Protein AF-A0A971N5A9-F1 (afdb_monomer)

Radius of gyration: 21.93 Å; Cα contacts (8 Å, |Δi|>4): 432; chains: 1; bounding box: 65×66×45 Å

Mean predicted aligned error: 7.52 Å

Foldseek 3Di:
DVVVVVVVVVVVVVCVVCVVPQDFAQWDDDPNAIEGEDALVPDDFDPVCPVFFDNDTGTHGVLLVVLVVVLCVVCVVLVNNVLSVLAPHEYETCGPAWAQRQVRSYTYGDNVLSNDQDWVFVVQLVLLCVLEVLCVVVSVQKTKDKVPTDGVVNLRSLLRSLLNLCCVQVVAPSVQDGDDDDLLCLQQVLQDDPVCGRVQLVVLSVLSHPDNDVVSVVVSLVCLQEPHLAQGNQLSVGVSSSSSRLSSCLCCCVRVVIFMFMDGNNHGPGTGSNDDDPSVVSSSVSSCVSPVD

Structure (mmCIF, N/CA/C/O backbone):
data_AF-A0A971N5A9-F1
#
_entry.id   AF-A0A971N5A9-F1
#
loop_
_atom_site.group_PDB
_atom_site.id
_atom_site.type_symbol
_atom_site.label_atom_id
_atom_site.label_alt_id
_atom_site.label_comp_id
_atom_site.label_asym_id
_atom_site.label_entity_id
_atom_site.label_seq_id
_atom_site.pdbx_PDB_ins_code
_atom_site.Cartn_x
_atom_site.Cartn_y
_atom_site.Cartn_z
_atom_site.occupancy
_atom_site.B_iso_or_equiv
_atom_site.auth_seq_id
_atom_site.auth_comp_id
_atom_site.auth_asym_id
_atom_site.auth_atom_id
_atom_site.pdbx_PDB_model_num
ATOM 1 N N . MET A 1 1 ? 44.113 -43.379 5.202 1.00 58.03 1 MET A N 1
ATOM 2 C CA . MET A 1 1 ? 42.691 -43.361 4.770 1.00 58.03 1 MET A CA 1
ATOM 3 C C . MET A 1 1 ? 41.758 -42.685 5.772 1.00 58.03 1 MET A C 1
ATOM 5 O O . MET A 1 1 ? 41.050 -41.784 5.356 1.00 58.03 1 MET A O 1
ATOM 9 N N . LYS A 1 2 ? 41.750 -43.051 7.066 1.00 62.66 2 LYS A N 1
ATOM 10 C CA . LYS A 1 2 ? 40.855 -42.421 8.065 1.00 62.66 2 LYS A CA 1
ATOM 11 C C . LYS A 1 2 ? 41.055 -40.904 8.219 1.00 62.66 2 LYS A C 1
ATOM 13 O O . LYS A 1 2 ? 40.075 -40.178 8.270 1.00 62.66 2 LYS A O 1
ATOM 18 N N . GLU A 1 3 ? 42.297 -40.426 8.227 1.00 64.75 3 GLU A N 1
ATOM 19 C CA . GLU A 1 3 ? 42.606 -38.988 8.350 1.00 64.75 3 GLU A CA 1
ATOM 20 C C . GLU A 1 3 ? 42.153 -38.178 7.129 1.00 64.75 3 GLU A C 1
ATOM 22 O O . GLU A 1 3 ? 41.611 -37.089 7.269 1.00 64.75 3 GLU A O 1
ATOM 27 N N . PHE A 1 4 ? 42.279 -38.752 5.930 1.00 74.88 4 PHE A N 1
ATOM 28 C CA . PHE A 1 4 ? 41.806 -38.126 4.695 1.00 74.88 4 PHE A CA 1
ATOM 29 C C . PHE A 1 4 ? 40.277 -37.994 4.679 1.00 74.88 4 PHE A C 1
ATOM 31 O O . PHE A 1 4 ? 39.748 -36.962 4.285 1.00 74.88 4 PHE A O 1
ATOM 38 N N . ILE A 1 5 ? 39.561 -39.004 5.186 1.00 80.44 5 ILE A N 1
ATOM 39 C CA . ILE A 1 5 ? 38.099 -38.961 5.329 1.00 80.44 5 ILE A CA 1
ATOM 40 C C . ILE A 1 5 ? 37.684 -37.871 6.327 1.00 80.44 5 ILE A C 1
ATOM 42 O O . ILE A 1 5 ? 36.745 -37.130 6.055 1.00 80.44 5 ILE A O 1
ATOM 46 N N . TRP A 1 6 ? 38.406 -37.712 7.441 1.00 80.06 6 TRP A N 1
ATOM 47 C CA . TRP A 1 6 ? 38.142 -36.640 8.408 1.00 80.06 6 TRP A CA 1
ATOM 48 C C . TRP A 1 6 ? 38.364 -35.242 7.831 1.00 80.06 6 TRP A C 1
ATOM 50 O O . TRP A 1 6 ? 37.552 -34.355 8.081 1.00 80.06 6 TRP A O 1
ATOM 60 N N . ILE A 1 7 ? 39.409 -35.053 7.021 1.00 83.00 7 ILE A N 1
ATOM 61 C CA . ILE A 1 7 ? 39.667 -33.786 6.323 1.00 83.00 7 ILE A CA 1
ATOM 62 C C . ILE A 1 7 ? 38.545 -33.490 5.321 1.00 83.00 7 ILE A C 1
ATOM 64 O O . ILE A 1 7 ? 38.041 -32.373 5.288 1.00 83.00 7 ILE A O 1
ATOM 68 N N . VAL A 1 8 ? 38.099 -34.487 4.552 1.00 82.62 8 VAL A N 1
ATOM 69 C CA . VAL A 1 8 ? 36.993 -34.331 3.592 1.00 82.62 8 VAL A CA 1
ATOM 70 C C . VAL A 1 8 ? 35.684 -33.994 4.310 1.00 82.62 8 VAL A C 1
ATOM 72 O O . VAL A 1 8 ? 34.981 -33.081 3.892 1.00 82.62 8 VAL A O 1
ATOM 75 N N . ILE A 1 9 ? 35.373 -34.668 5.421 1.00 85.56 9 ILE A N 1
ATOM 76 C CA . ILE A 1 9 ? 34.187 -34.375 6.238 1.00 85.56 9 ILE A CA 1
ATOM 77 C C . ILE A 1 9 ? 34.264 -32.959 6.815 1.00 85.56 9 ILE A C 1
ATOM 79 O O . ILE A 1 9 ? 33.280 -32.230 6.748 1.00 85.56 9 ILE A O 1
ATOM 83 N N . LEU A 1 10 ? 35.423 -32.536 7.328 1.00 84.00 10 LEU A N 1
ATOM 84 C CA . LEU A 1 10 ? 35.631 -31.170 7.813 1.00 84.00 10 LEU A CA 1
ATOM 85 C C . LEU A 1 10 ? 35.459 -30.140 6.700 1.00 84.00 10 LEU A C 1
ATOM 87 O O . LEU A 1 10 ? 34.783 -29.146 6.920 1.00 84.00 10 LEU A O 1
ATOM 91 N N . VAL A 1 11 ? 35.998 -30.385 5.504 1.00 80.44 11 VAL A N 1
ATOM 92 C CA . VAL A 1 11 ? 35.827 -29.497 4.344 1.00 80.44 11 VAL A CA 1
ATOM 93 C C . VAL A 1 11 ? 34.366 -29.430 3.916 1.00 80.44 11 VAL A C 1
ATOM 95 O O . VAL A 1 11 ? 33.893 -28.335 3.631 1.00 80.44 11 VAL A O 1
ATOM 98 N N . VAL A 1 12 ? 33.633 -30.547 3.917 1.00 77.88 12 VAL A N 1
ATOM 99 C CA . VAL A 1 12 ? 32.197 -30.598 3.592 1.00 77.88 12 VAL A CA 1
ATOM 100 C C . VAL A 1 12 ? 31.365 -29.881 4.655 1.00 77.88 12 VAL A C 1
ATOM 102 O O . VAL A 1 12 ? 30.504 -29.077 4.320 1.00 77.88 12 VAL A O 1
ATOM 105 N N . ILE A 1 13 ? 31.646 -30.092 5.941 1.00 77.81 13 ILE A N 1
ATOM 106 C CA . ILE A 1 13 ? 30.969 -29.389 7.037 1.00 77.81 13 ILE A CA 1
ATOM 107 C C . ILE A 1 13 ? 31.291 -27.894 6.984 1.00 77.81 13 ILE A C 1
ATOM 109 O O . ILE A 1 13 ? 30.387 -27.081 7.126 1.00 77.81 13 ILE A O 1
ATOM 113 N N . PHE A 1 14 ? 32.540 -27.512 6.715 1.00 69.56 14 PHE A N 1
ATOM 114 C CA . PHE A 1 14 ? 32.942 -26.115 6.566 1.00 69.56 14 PHE A CA 1
ATOM 115 C C . PHE A 1 14 ? 32.292 -25.493 5.329 1.00 69.56 14 PHE A C 1
ATOM 117 O O . PHE A 1 14 ? 31.739 -24.407 5.418 1.00 69.56 14 PHE A O 1
ATOM 124 N N . THR A 1 15 ? 32.242 -26.189 4.191 1.00 62.47 15 THR A N 1
ATOM 125 C CA . THR A 1 15 ? 31.502 -25.694 3.022 1.00 62.47 15 THR A CA 1
ATOM 126 C C . THR A 1 15 ? 30.013 -25.615 3.295 1.00 62.47 15 THR A C 1
ATOM 128 O O . THR A 1 15 ? 29.433 -24.640 2.862 1.00 62.47 15 THR A O 1
ATOM 131 N N . ILE A 1 16 ? 29.375 -26.516 4.043 1.00 63.09 16 ILE A N 1
ATOM 132 C CA . ILE A 1 16 ? 27.948 -26.408 4.408 1.00 63.09 16 ILE A CA 1
ATOM 133 C C . ILE A 1 16 ? 27.708 -25.255 5.400 1.00 63.09 16 ILE A C 1
ATOM 135 O O . ILE A 1 16 ? 26.779 -24.469 5.222 1.00 6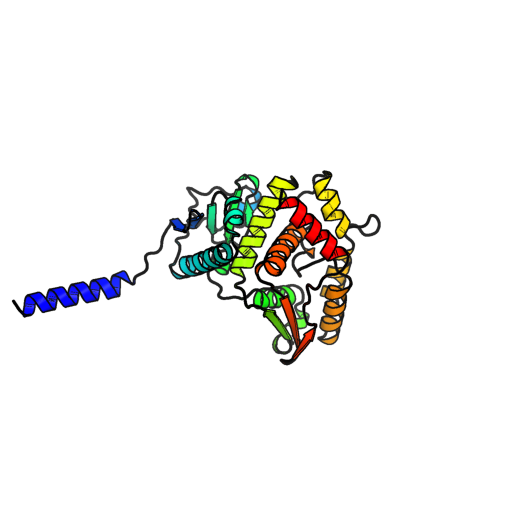3.09 16 ILE A O 1
ATOM 139 N N . LEU A 1 17 ? 28.572 -25.098 6.407 1.00 53.97 17 LEU A N 1
ATOM 140 C CA . LEU A 1 17 ? 28.499 -24.019 7.399 1.00 53.97 17 LEU A CA 1
ATOM 141 C C . LEU A 1 17 ? 28.757 -22.641 6.768 1.00 53.97 17 LEU A C 1
ATOM 143 O O . LEU A 1 17 ? 28.093 -21.676 7.138 1.00 53.97 17 LEU A O 1
ATOM 147 N N . PHE A 1 18 ? 29.661 -22.549 5.784 1.00 52.34 18 PHE A N 1
ATOM 148 C CA . PHE A 1 18 ? 30.022 -21.298 5.103 1.00 52.34 18 PHE A CA 1
ATOM 149 C C . PHE A 1 18 ? 29.300 -21.062 3.769 1.00 52.34 18 PHE A C 1
ATOM 151 O O . PHE A 1 18 ? 29.224 -19.921 3.333 1.00 52.34 18 PHE A O 1
ATOM 158 N N . SER A 1 19 ? 28.683 -22.062 3.136 1.00 45.84 19 SER A N 1
ATOM 159 C CA . SER A 1 19 ? 27.706 -21.838 2.048 1.00 45.84 19 SER A CA 1
ATOM 160 C C . SER A 1 19 ? 26.352 -21.371 2.588 1.00 45.84 19 SER A C 1
ATOM 162 O O . SER A 1 19 ? 25.547 -20.803 1.852 1.00 45.84 19 SER A O 1
ATOM 164 N N . GLY A 1 20 ? 26.153 -21.475 3.908 1.00 38.69 20 GLY A N 1
ATOM 165 C CA . GLY A 1 20 ? 25.171 -20.698 4.660 1.00 38.69 20 GLY A CA 1
ATOM 166 C C . GLY A 1 20 ? 25.412 -19.179 4.642 1.00 38.69 20 GLY A C 1
ATOM 167 O O . GLY A 1 20 ? 24.482 -18.437 4.974 1.00 38.69 20 GLY A O 1
ATOM 168 N N . CYS A 1 21 ? 26.577 -18.689 4.177 1.00 44.97 21 CYS A N 1
ATOM 169 C CA . CYS A 1 21 ? 26.784 -17.290 3.770 1.00 44.97 21 CYS A CA 1
ATOM 170 C C . CYS A 1 21 ? 26.053 -17.003 2.451 1.00 44.97 21 CYS A C 1
ATOM 172 O O . CYS A 1 21 ? 26.650 -16.721 1.419 1.00 44.97 21 CYS A O 1
ATOM 174 N N . ARG A 1 22 ? 24.726 -17.105 2.517 1.00 51.81 22 ARG A N 1
ATOM 175 C CA . ARG A 1 22 ? 23.716 -16.281 1.854 1.00 51.81 22 ARG A CA 1
ATOM 176 C C . ARG A 1 22 ? 24.303 -15.066 1.115 1.00 51.81 22 ARG A C 1
ATOM 178 O O . ARG A 1 22 ? 24.342 -13.959 1.649 1.00 51.81 22 ARG A O 1
ATOM 185 N N . GLN A 1 23 ? 24.783 -15.305 -0.105 1.00 60.53 23 GLN A N 1
ATOM 186 C CA . GLN A 1 23 ? 25.423 -14.300 -0.948 1.00 60.53 23 GLN A CA 1
ATOM 187 C C . GLN A 1 23 ? 24.443 -13.159 -1.213 1.00 60.53 23 GLN A C 1
ATOM 189 O O . GLN A 1 23 ? 23.276 -13.399 -1.527 1.00 60.53 23 GLN A O 1
ATOM 194 N N . ALA A 1 24 ? 24.916 -11.926 -1.059 1.00 72.12 24 ALA A N 1
ATOM 195 C CA . ALA A 1 24 ? 24.169 -10.762 -1.494 1.00 72.12 24 ALA A CA 1
ATOM 196 C C . ALA A 1 24 ? 23.992 -10.845 -3.023 1.00 72.12 24 ALA A C 1
ATOM 198 O O . ALA A 1 24 ? 24.941 -11.188 -3.729 1.00 72.12 24 ALA A O 1
ATOM 199 N N . GLN A 1 25 ? 22.781 -10.600 -3.524 1.00 83.31 25 GLN A N 1
ATOM 200 C CA . GLN A 1 25 ? 22.448 -10.746 -4.946 1.00 83.31 25 GLN A CA 1
ATOM 201 C C . GLN A 1 25 ? 22.091 -9.397 -5.560 1.00 83.31 25 GLN A C 1
ATOM 203 O O . GLN A 1 25 ? 21.363 -8.614 -4.960 1.00 83.31 25 GLN A O 1
ATOM 208 N N . GLU A 1 26 ? 22.582 -9.120 -6.764 1.00 84.38 26 GLU A N 1
ATOM 209 C CA . GLU A 1 26 ? 22.171 -7.917 -7.502 1.00 84.38 26 GLU A CA 1
ATOM 210 C C . GLU A 1 26 ? 20.782 -8.088 -8.122 1.00 84.38 26 GLU A C 1
ATOM 212 O O . GLU A 1 26 ? 20.035 -7.125 -8.236 1.00 84.38 26 GLU A O 1
ATOM 217 N N . VAL A 1 27 ? 20.416 -9.315 -8.494 1.00 90.50 27 VAL A N 1
ATOM 218 C CA . VAL A 1 27 ? 19.116 -9.661 -9.076 1.00 90.50 27 VAL A CA 1
ATOM 219 C C . VAL A 1 27 ? 18.681 -11.014 -8.529 1.00 90.50 27 VAL A C 1
ATOM 221 O O . VAL A 1 27 ? 19.497 -11.934 -8.438 1.00 90.50 27 VAL A O 1
ATOM 224 N N . PHE A 1 28 ? 17.396 -11.159 -8.207 1.00 92.12 28 PHE A N 1
ATOM 225 C CA . PHE A 1 28 ? 16.778 -12.467 -8.025 1.00 92.12 28 PHE A CA 1
ATOM 226 C C . PHE A 1 28 ? 15.402 -12.513 -8.687 1.00 92.12 28 PHE A C 1
ATOM 228 O O . PHE A 1 28 ? 14.634 -11.553 -8.650 1.00 92.12 28 PHE A O 1
ATOM 235 N N . SER A 1 29 ? 15.074 -13.667 -9.257 1.00 90.31 29 SER A N 1
ATOM 236 C CA . SER A 1 29 ? 13.745 -13.944 -9.797 1.00 90.31 29 SER A CA 1
ATOM 237 C C . SER A 1 29 ? 13.046 -14.981 -8.929 1.00 90.31 29 SER A C 1
ATOM 239 O O . SER A 1 29 ? 13.659 -15.963 -8.499 1.00 90.31 29 SER A O 1
ATOM 241 N N . TYR A 1 30 ? 11.761 -14.780 -8.652 1.00 92.31 30 TYR A N 1
ATOM 242 C CA . TYR A 1 30 ? 10.960 -15.718 -7.873 1.00 92.31 30 TYR A CA 1
ATOM 243 C C . TYR A 1 30 ? 9.536 -15.787 -8.417 1.00 92.31 30 TYR A C 1
ATOM 245 O O . TYR A 1 30 ? 8.860 -14.769 -8.507 1.00 92.31 30 TYR A O 1
ATOM 253 N N . GLN A 1 31 ? 9.087 -16.994 -8.783 1.00 89.56 31 GLN A N 1
ATOM 254 C CA . GLN A 1 31 ? 7.760 -17.230 -9.379 1.00 89.56 31 GLN A CA 1
ATOM 255 C C . GLN A 1 31 ? 7.484 -16.336 -10.609 1.00 89.56 31 GLN A C 1
ATOM 257 O O . GLN A 1 31 ? 6.370 -15.866 -10.788 1.00 89.56 31 GLN A O 1
ATOM 262 N N . GLY A 1 32 ? 8.508 -16.070 -11.428 1.00 89.19 32 GLY A N 1
ATOM 263 C CA . GLY A 1 32 ? 8.408 -15.199 -12.608 1.00 89.19 32 GLY A CA 1
ATOM 264 C C . GLY A 1 32 ? 8.599 -13.701 -12.335 1.00 89.19 32 GLY A C 1
ATOM 265 O O . GLY A 1 32 ? 8.840 -12.958 -13.276 1.00 89.19 32 GLY A O 1
ATOM 266 N N . ILE A 1 33 ? 8.589 -13.262 -11.072 1.00 94.31 33 ILE A N 1
ATOM 267 C CA . ILE A 1 33 ? 8.752 -11.848 -10.702 1.00 94.31 33 ILE A CA 1
ATOM 268 C C . ILE A 1 33 ? 10.228 -11.508 -10.511 1.00 94.31 33 ILE A C 1
ATOM 270 O O . ILE A 1 33 ? 10.957 -12.252 -9.845 1.00 94.31 33 ILE A O 1
ATOM 274 N N . VAL A 1 34 ? 10.663 -10.385 -11.084 1.00 94.62 34 VAL A N 1
ATOM 275 C CA . VAL A 1 34 ? 12.053 -9.912 -11.046 1.00 94.62 34 VAL A CA 1
ATOM 276 C C . VAL A 1 34 ? 12.228 -8.833 -9.977 1.00 94.62 34 VAL A C 1
ATOM 278 O O . VAL A 1 34 ? 11.553 -7.803 -9.999 1.00 94.62 34 VAL A O 1
ATOM 281 N N . PHE A 1 35 ? 13.180 -9.063 -9.072 1.00 96.69 35 PHE A N 1
ATOM 282 C CA . PHE A 1 35 ? 13.623 -8.106 -8.064 1.00 96.69 35 PHE A CA 1
ATOM 283 C C . PHE A 1 35 ? 15.103 -7.786 -8.261 1.00 96.69 35 PHE A C 1
ATOM 285 O O . PHE A 1 35 ? 15.932 -8.689 -8.400 1.00 96.69 35 PHE A O 1
ATOM 292 N N . GLU A 1 36 ? 15.447 -6.505 -8.235 1.00 96.75 36 GLU A N 1
ATOM 293 C CA . GLU A 1 36 ? 16.793 -6.015 -8.523 1.00 96.75 36 GLU A CA 1
ATOM 294 C C . GLU A 1 36 ? 17.254 -5.060 -7.422 1.00 96.75 36 GLU A C 1
ATOM 296 O O . GLU A 1 36 ? 16.477 -4.265 -6.905 1.00 96.75 36 GLU A O 1
ATOM 301 N N . GLY A 1 37 ? 18.525 -5.116 -7.046 1.00 96.69 37 GLY A N 1
ATOM 302 C CA . GLY A 1 37 ? 19.157 -4.041 -6.299 1.00 96.69 37 GLY A CA 1
ATOM 303 C C . GLY A 1 37 ? 19.462 -2.866 -7.230 1.00 96.69 37 GLY A C 1
ATOM 304 O O . GLY A 1 37 ? 19.871 -3.054 -8.378 1.00 96.69 37 GLY A O 1
ATOM 305 N N . PHE A 1 38 ? 19.245 -1.642 -6.757 1.00 96.75 38 PHE A N 1
ATOM 306 C CA . PHE A 1 38 ? 19.503 -0.433 -7.529 1.00 96.75 38 PHE A CA 1
ATOM 307 C C . PHE A 1 38 ? 20.974 -0.323 -7.955 1.00 96.75 38 PHE A C 1
ATOM 309 O O . PHE A 1 38 ? 21.874 -0.233 -7.136 1.00 96.75 38 PHE A O 1
ATOM 316 N N . ASP A 1 39 ? 21.218 -0.297 -9.255 1.00 95.25 39 ASP A N 1
ATOM 317 C CA . ASP A 1 39 ? 22.475 0.086 -9.902 1.00 95.25 39 ASP A CA 1
ATOM 318 C C . ASP A 1 39 ? 22.291 1.424 -10.662 1.00 95.25 39 ASP A C 1
ATOM 320 O O . ASP A 1 39 ? 21.484 1.450 -11.597 1.00 95.25 39 ASP A O 1
ATOM 324 N N . PRO A 1 40 ? 23.009 2.513 -10.307 1.00 92.81 40 PRO A N 1
ATOM 325 C CA . PRO A 1 40 ? 22.878 3.826 -10.955 1.00 92.81 40 PRO A CA 1
ATOM 326 C C . PRO A 1 40 ? 23.220 3.850 -12.452 1.00 92.81 40 PRO A C 1
ATOM 328 O O . PRO A 1 40 ? 22.798 4.761 -13.164 1.00 92.81 40 PRO A O 1
ATOM 331 N N . LEU A 1 41 ? 24.002 2.883 -12.943 1.00 92.12 41 LEU A N 1
ATOM 332 C CA . LEU A 1 41 ? 24.356 2.788 -14.362 1.00 92.12 41 LEU A CA 1
ATOM 333 C C . LEU A 1 41 ? 23.249 2.114 -15.178 1.00 92.12 41 LEU A C 1
ATOM 335 O O . LEU A 1 41 ? 23.109 2.391 -16.367 1.00 92.12 41 LEU A O 1
ATOM 339 N N . LYS A 1 42 ? 22.458 1.245 -14.541 1.00 92.88 42 LYS A N 1
ATOM 340 C CA . LYS A 1 42 ? 21.367 0.496 -15.176 1.00 92.88 42 LYS A CA 1
ATOM 341 C C . LYS A 1 42 ? 20.011 1.173 -14.998 1.00 92.88 42 LYS A C 1
ATOM 343 O O . LYS A 1 42 ? 19.221 1.217 -15.935 1.00 92.88 42 LYS A O 1
ATOM 348 N N . HIS A 1 43 ? 19.720 1.668 -13.799 1.00 94.25 43 HIS A N 1
ATOM 349 C CA . HIS A 1 43 ? 18.404 2.187 -13.449 1.00 94.25 43 HIS A CA 1
ATOM 350 C C . HIS A 1 43 ? 18.409 3.707 -13.523 1.00 94.25 43 HIS A C 1
ATOM 352 O O . HIS A 1 43 ? 19.135 4.382 -12.797 1.00 94.25 43 HIS A O 1
ATOM 358 N N . GLN A 1 44 ? 17.557 4.239 -14.393 1.00 90.06 44 GLN A N 1
ATOM 359 C CA . GLN A 1 44 ? 17.426 5.669 -14.647 1.00 90.06 44 GLN A CA 1
ATOM 360 C C . GLN A 1 44 ? 15.988 6.099 -14.347 1.00 90.06 44 GLN A C 1
ATOM 362 O O . GLN A 1 44 ? 15.221 6.307 -15.284 1.00 90.06 44 GLN A O 1
ATOM 367 N N . PRO A 1 45 ? 15.602 6.218 -13.061 1.00 90.94 45 PRO A N 1
ATOM 368 C CA . PRO A 1 45 ? 14.247 6.608 -12.680 1.00 90.94 45 PRO A CA 1
ATOM 369 C C . PRO A 1 45 ? 13.868 7.950 -13.313 1.00 90.94 45 PRO A C 1
ATOM 371 O O . PRO A 1 45 ? 14.741 8.749 -13.671 1.00 90.94 45 PRO A O 1
ATOM 374 N N . SER A 1 46 ? 12.576 8.211 -13.463 1.00 90.25 46 SER A N 1
ATOM 375 C CA . SER A 1 46 ? 12.064 9.461 -14.018 1.00 90.25 46 SER A CA 1
ATOM 376 C C . SER A 1 46 ? 12.570 10.663 -13.210 1.00 90.25 46 SER A C 1
ATOM 378 O O . SER A 1 46 ? 12.818 10.565 -12.006 1.00 90.25 46 SER A O 1
ATOM 380 N N . GLU A 1 47 ? 12.748 11.811 -13.873 1.00 87.06 47 GLU A N 1
ATOM 381 C CA . GLU A 1 47 ? 13.417 13.004 -13.317 1.00 87.06 47 GLU A CA 1
ATOM 382 C C . GLU A 1 47 ? 12.870 13.429 -11.942 1.00 87.06 47 GLU A C 1
ATOM 384 O O . GLU A 1 47 ? 13.636 13.783 -11.046 1.00 87.06 47 GLU A O 1
ATOM 389 N N . GLU A 1 48 ? 11.555 13.311 -11.749 1.00 82.94 48 GLU A N 1
ATOM 390 C CA . GLU A 1 48 ? 10.867 13.617 -10.493 1.00 82.94 48 GLU A CA 1
ATOM 391 C C . GLU A 1 48 ? 11.372 12.796 -9.297 1.00 82.94 48 GLU A C 1
ATOM 393 O O . GLU A 1 48 ? 11.493 13.337 -8.192 1.00 82.94 48 GLU A O 1
ATOM 398 N N . PHE A 1 49 ? 11.701 11.521 -9.524 1.00 87.31 49 PHE A N 1
ATOM 399 C CA . PHE A 1 49 ? 12.120 10.579 -8.488 1.00 87.31 49 PHE A CA 1
ATOM 400 C C . PHE A 1 49 ? 13.631 10.550 -8.274 1.00 87.31 49 PHE A C 1
ATOM 402 O O . PHE A 1 49 ? 14.080 10.258 -7.166 1.00 87.31 49 PHE A O 1
ATOM 409 N N . ARG A 1 50 ? 14.432 10.913 -9.289 1.00 86.19 50 ARG A N 1
ATOM 410 C CA . ARG A 1 50 ? 15.908 10.890 -9.206 1.00 86.19 50 ARG A CA 1
ATOM 411 C C . ARG A 1 50 ? 16.446 11.616 -7.978 1.00 86.19 50 ARG A C 1
ATOM 413 O O . ARG A 1 50 ? 17.368 11.128 -7.337 1.00 86.19 50 ARG A O 1
ATOM 420 N N . ARG A 1 51 ? 15.852 12.758 -7.623 1.00 86.19 51 ARG A N 1
ATOM 421 C CA . ARG A 1 51 ? 16.273 13.572 -6.467 1.00 86.19 51 ARG A CA 1
ATOM 422 C C . ARG A 1 51 ? 16.045 12.906 -5.106 1.00 86.19 51 ARG A C 1
ATOM 424 O O . ARG A 1 51 ? 16.627 13.349 -4.123 1.00 86.19 51 ARG A O 1
ATOM 431 N N . PHE A 1 52 ? 15.194 11.885 -5.034 1.00 86.25 52 PHE A N 1
ATOM 432 C CA . PHE A 1 52 ? 14.859 11.181 -3.793 1.00 86.25 52 PHE A CA 1
ATOM 433 C C . PHE A 1 52 ? 15.630 9.870 -3.625 1.00 86.25 52 PHE A C 1
ATOM 435 O O . PHE A 1 52 ? 15.432 9.162 -2.637 1.00 86.25 52 PHE A O 1
ATOM 442 N N . ILE A 1 53 ? 16.501 9.533 -4.575 1.00 92.31 53 ILE A N 1
ATOM 443 C CA . ILE A 1 53 ? 17.256 8.284 -4.607 1.00 92.31 53 ILE A CA 1
ATOM 444 C C . ILE A 1 53 ? 18.726 8.591 -4.374 1.00 92.31 53 ILE A C 1
ATOM 446 O O . ILE A 1 53 ? 19.306 9.456 -5.033 1.00 92.31 53 ILE A O 1
ATOM 450 N N . ARG A 1 54 ? 19.355 7.852 -3.459 1.00 92.50 54 ARG A N 1
ATOM 451 C CA . ARG A 1 54 ? 20.810 7.914 -3.315 1.00 92.50 54 ARG A CA 1
ATOM 452 C C . ARG A 1 54 ? 21.458 7.185 -4.498 1.00 92.50 54 ARG A C 1
ATOM 454 O O . ARG A 1 54 ? 21.073 6.047 -4.771 1.00 92.50 54 ARG A O 1
ATOM 461 N N . PRO A 1 55 ? 22.444 7.787 -5.186 1.00 90.00 55 PRO A N 1
ATOM 462 C CA . PRO A 1 55 ? 23.096 7.198 -6.356 1.00 90.00 55 PRO A CA 1
ATOM 463 C C . PRO A 1 55 ? 24.128 6.128 -5.949 1.00 90.00 55 PRO A C 1
ATOM 465 O O . PRO A 1 55 ? 25.288 6.176 -6.347 1.00 90.00 55 PRO A O 1
ATOM 468 N N . GLU A 1 56 ? 23.717 5.166 -5.127 1.00 92.81 56 GLU A N 1
ATOM 469 C CA . GLU A 1 56 ? 24.566 4.123 -4.553 1.00 92.81 56 GLU A CA 1
ATOM 470 C C . GLU A 1 56 ? 24.098 2.752 -5.017 1.00 92.81 56 GLU A C 1
ATOM 472 O O . GLU A 1 56 ? 22.900 2.470 -5.022 1.00 92.81 56 GLU A O 1
ATOM 477 N N . LYS A 1 57 ? 25.044 1.873 -5.360 1.00 94.88 57 LYS A N 1
ATOM 478 C CA . LYS A 1 57 ? 24.701 0.503 -5.730 1.00 94.88 57 LYS A CA 1
ATOM 479 C C . LYS A 1 57 ? 24.142 -0.253 -4.521 1.00 94.88 57 LYS A C 1
ATOM 481 O O . LYS A 1 57 ? 24.775 -0.322 -3.468 1.00 94.88 57 LYS A O 1
ATOM 486 N N . VAL A 1 58 ? 22.972 -0.855 -4.687 1.00 94.88 58 VAL A N 1
ATOM 487 C CA . VAL A 1 58 ? 22.303 -1.691 -3.695 1.00 94.88 58 VAL A CA 1
ATOM 488 C C . VAL A 1 58 ? 22.432 -3.146 -4.116 1.00 94.88 58 VAL A C 1
ATOM 490 O O . VAL A 1 58 ? 22.155 -3.510 -5.254 1.00 94.88 58 VAL A O 1
ATOM 493 N N . VAL A 1 59 ? 22.832 -3.990 -3.170 1.00 94.19 59 VAL A N 1
ATOM 494 C CA . VAL A 1 59 ? 22.821 -5.447 -3.310 1.00 94.19 59 VAL A CA 1
ATOM 495 C C . VAL A 1 59 ? 21.855 -6.013 -2.275 1.00 94.19 59 VAL A C 1
ATOM 497 O O . VAL A 1 59 ? 21.797 -5.519 -1.143 1.00 94.19 59 VAL A O 1
ATOM 500 N N . LEU A 1 60 ? 21.096 -7.030 -2.676 1.00 92.88 60 LEU A N 1
ATOM 501 C CA . LEU A 1 60 ? 20.017 -7.612 -1.895 1.00 92.88 60 LEU A CA 1
ATOM 502 C C . LEU A 1 60 ? 20.562 -8.585 -0.860 1.00 92.88 60 LEU A C 1
ATOM 504 O O . LEU A 1 60 ? 21.192 -9.590 -1.197 1.00 92.88 60 LEU A O 1
ATOM 508 N N . SER A 1 61 ? 20.290 -8.310 0.410 1.00 92.19 61 SER A N 1
ATOM 509 C CA . SER A 1 61 ? 20.603 -9.230 1.496 1.00 92.19 61 SER A CA 1
ATOM 510 C C . SER A 1 61 ? 19.625 -10.405 1.504 1.00 92.19 61 SER A C 1
ATOM 512 O O . SER A 1 61 ? 18.472 -10.313 1.086 1.00 92.19 61 SER A O 1
ATOM 514 N N . SER A 1 62 ? 20.030 -11.540 2.068 1.00 90.56 62 SER A N 1
ATOM 515 C CA . SER A 1 62 ? 19.105 -12.674 2.176 1.00 90.56 62 SER A CA 1
ATOM 516 C C . SER A 1 62 ? 17.919 -12.443 3.113 1.00 90.56 62 SER A C 1
ATOM 518 O O . SER A 1 62 ? 16.939 -13.186 3.045 1.00 90.56 62 SER A O 1
ATOM 520 N N . ARG A 1 63 ? 17.989 -11.436 3.993 1.00 91.25 63 ARG A N 1
ATOM 521 C CA . ARG A 1 63 ? 16.829 -10.997 4.775 1.00 91.25 63 ARG A CA 1
ATOM 522 C C . ARG A 1 63 ? 15.809 -10.321 3.861 1.00 91.25 63 ARG A C 1
ATOM 524 O O . ARG A 1 63 ? 14.650 -10.715 3.894 1.00 91.25 63 ARG A O 1
ATOM 531 N N . GLU A 1 64 ? 16.251 -9.398 3.008 1.00 94.12 64 GLU A N 1
ATOM 532 C CA . GLU A 1 64 ? 15.395 -8.720 2.022 1.00 94.12 64 GLU A CA 1
ATOM 533 C C . GLU A 1 64 ? 14.744 -9.725 1.068 1.00 94.12 64 GLU A C 1
ATOM 535 O O . GLU A 1 64 ? 13.525 -9.732 0.914 1.00 94.12 64 GLU A O 1
ATOM 540 N N . ILE A 1 65 ? 15.531 -10.659 0.520 1.00 94.62 65 ILE A N 1
ATOM 541 C CA . ILE A 1 65 ? 15.017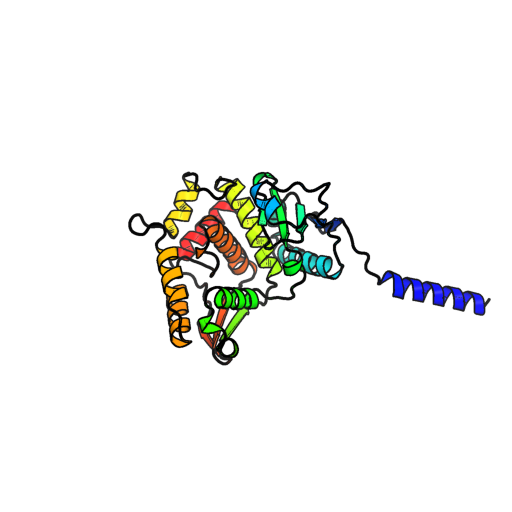 -11.720 -0.360 1.00 94.62 65 ILE A CA 1
ATOM 542 C C . ILE A 1 65 ? 13.941 -12.549 0.356 1.00 94.62 65 ILE A C 1
ATOM 544 O O . ILE A 1 65 ? 12.908 -12.867 -0.231 1.00 94.62 65 ILE A O 1
ATOM 548 N N . LYS A 1 66 ? 14.145 -12.896 1.636 1.00 93.94 66 LYS A N 1
ATOM 549 C CA . LYS A 1 66 ? 13.156 -13.650 2.422 1.00 93.94 66 LYS A CA 1
ATOM 550 C C . LYS A 1 66 ? 11.858 -12.854 2.614 1.00 93.94 66 LYS A C 1
ATOM 552 O O . LYS A 1 66 ? 10.785 -13.434 2.456 1.00 93.94 66 LYS A O 1
ATOM 557 N N . SER A 1 67 ? 11.944 -11.563 2.937 1.00 95.44 67 SER A N 1
ATOM 558 C CA . SER A 1 67 ? 10.772 -10.691 3.108 1.00 95.44 67 SER A CA 1
ATOM 559 C C . SER A 1 67 ? 9.971 -10.546 1.811 1.00 95.44 67 SER A C 1
ATOM 561 O O . SER A 1 67 ? 8.747 -10.676 1.824 1.00 95.44 67 SER A O 1
ATOM 563 N N . LEU A 1 68 ? 10.658 -10.351 0.682 1.00 96.75 68 LEU A N 1
ATOM 564 C CA . LEU A 1 68 ? 10.030 -10.241 -0.635 1.00 96.75 68 LEU A CA 1
ATOM 565 C C . LEU A 1 68 ? 9.361 -11.559 -1.045 1.00 96.75 68 LEU A C 1
ATOM 567 O O . LEU A 1 68 ? 8.189 -11.557 -1.415 1.00 96.75 68 LEU A O 1
ATOM 571 N N . ARG A 1 69 ? 10.046 -12.703 -0.878 1.00 96.50 69 ARG A N 1
ATOM 572 C CA . ARG A 1 69 ? 9.458 -14.033 -1.127 1.00 96.50 69 ARG A CA 1
ATOM 573 C C . ARG A 1 69 ? 8.203 -14.272 -0.296 1.00 96.50 69 ARG A C 1
ATOM 575 O O . ARG A 1 69 ? 7.209 -14.721 -0.849 1.00 96.50 69 ARG A O 1
ATOM 582 N N . ARG A 1 70 ? 8.214 -13.903 0.992 1.00 96.44 70 ARG A N 1
ATOM 583 C CA . ARG A 1 70 ? 7.030 -14.004 1.863 1.00 96.44 70 ARG A CA 1
ATOM 584 C C . ARG A 1 70 ? 5.839 -13.230 1.289 1.00 96.44 70 ARG A C 1
ATOM 586 O O . ARG A 1 70 ? 4.727 -13.742 1.332 1.00 96.44 70 ARG A O 1
ATOM 593 N N . CYS A 1 71 ? 6.051 -12.029 0.750 1.00 97.38 71 CYS A N 1
ATOM 594 C CA . CYS A 1 71 ? 4.970 -11.239 0.149 1.00 97.38 71 CYS A CA 1
ATOM 595 C C . CYS A 1 71 ? 4.450 -11.871 -1.149 1.00 97.38 71 CYS A C 1
ATOM 597 O O . CYS A 1 71 ? 3.239 -11.966 -1.334 1.00 97.38 71 CYS A O 1
ATOM 599 N N . VAL A 1 72 ? 5.350 -12.372 -2.002 1.00 97.75 72 VAL A N 1
ATOM 600 C CA . VAL A 1 72 ? 4.979 -13.113 -3.219 1.00 97.75 72 VAL A CA 1
ATOM 601 C C . VAL A 1 72 ? 4.184 -14.377 -2.871 1.00 97.75 72 VAL A C 1
ATOM 603 O O . VAL A 1 72 ? 3.152 -14.642 -3.478 1.00 97.75 72 VAL A O 1
ATOM 606 N N . ASP A 1 73 ? 4.608 -15.133 -1.856 1.00 98.00 73 ASP A N 1
ATOM 607 C CA . ASP A 1 73 ? 3.906 -16.337 -1.406 1.00 98.00 73 ASP A CA 1
ATOM 608 C C . ASP A 1 73 ? 2.502 -16.016 -0.869 1.00 98.00 73 ASP A C 1
ATOM 610 O O . ASP A 1 73 ? 1.560 -16.750 -1.168 1.00 98.00 73 ASP A O 1
ATOM 614 N N . LEU A 1 74 ? 2.335 -14.915 -0.122 1.00 98.00 74 LEU A N 1
ATOM 615 C CA . LEU A 1 74 ? 1.021 -14.458 0.353 1.00 98.00 74 LEU A CA 1
ATOM 616 C C . LEU A 1 74 ? 0.081 -14.146 -0.819 1.00 98.00 74 LEU A C 1
ATOM 618 O O . LEU A 1 74 ? -1.043 -14.647 -0.847 1.00 98.00 74 LEU A O 1
ATOM 622 N N . LEU A 1 75 ? 0.558 -13.398 -1.820 1.00 98.06 75 LEU A N 1
ATOM 623 C CA . LEU A 1 75 ? -0.222 -13.090 -3.023 1.00 98.06 75 LEU A CA 1
ATOM 624 C C . LEU A 1 75 ? -0.569 -14.360 -3.805 1.00 98.06 75 LEU A C 1
ATOM 626 O O . LEU A 1 75 ? -1.719 -14.552 -4.201 1.00 98.06 75 LEU A O 1
ATOM 630 N N . LYS A 1 76 ? 0.390 -15.276 -3.961 1.00 97.50 76 LYS A N 1
ATOM 631 C CA . LYS A 1 76 ? 0.176 -16.566 -4.624 1.00 97.50 76 LYS A CA 1
ATOM 632 C C . LYS A 1 76 ? -0.892 -17.410 -3.937 1.00 97.50 76 LYS A C 1
ATOM 634 O O . LYS A 1 76 ? -1.748 -17.956 -4.625 1.00 97.50 76 LYS A O 1
ATOM 639 N N . GLN A 1 77 ? -0.889 -17.489 -2.606 1.00 97.38 77 GLN A N 1
ATOM 640 C CA . GLN A 1 77 ? -1.904 -18.229 -1.840 1.00 97.38 77 GLN A CA 1
ATOM 641 C C . GLN A 1 77 ? -3.333 -17.730 -2.094 1.00 97.38 77 GLN A C 1
ATOM 643 O O . GLN A 1 77 ? -4.290 -18.468 -1.862 1.00 97.38 77 GLN A O 1
ATOM 648 N N . LYS A 1 78 ? -3.480 -16.486 -2.558 1.00 96.94 78 LYS A N 1
ATOM 649 C CA . LYS A 1 78 ? -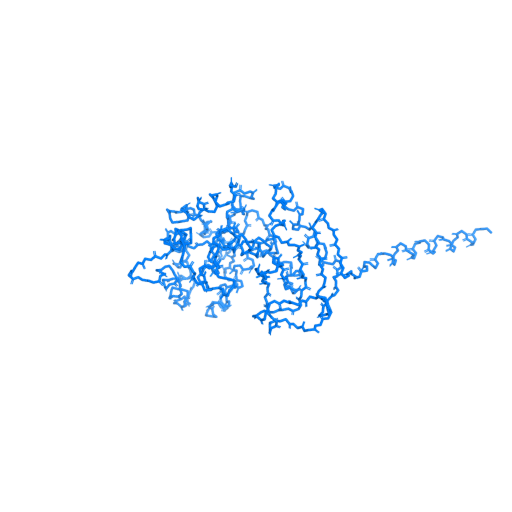4.760 -15.849 -2.879 1.00 96.94 78 LYS A CA 1
ATOM 650 C C . LYS A 1 78 ? -5.016 -15.701 -4.379 1.00 96.94 78 LYS A C 1
ATOM 652 O O . LYS A 1 78 ? -5.989 -15.058 -4.749 1.00 96.94 78 LYS A O 1
ATOM 657 N N . ASN A 1 79 ? -4.182 -16.304 -5.231 1.00 96.06 79 ASN A N 1
ATOM 658 C CA . ASN A 1 79 ? -4.232 -16.176 -6.695 1.00 96.06 79 ASN A CA 1
ATOM 659 C C . ASN A 1 79 ? -4.078 -14.727 -7.204 1.00 96.06 79 ASN A C 1
ATOM 661 O O . ASN A 1 79 ? -4.571 -14.370 -8.271 1.00 96.06 79 ASN A O 1
ATOM 665 N N . LEU A 1 80 ? -3.345 -13.895 -6.463 1.00 96.88 80 LEU A N 1
ATOM 666 C CA . LEU A 1 80 ? -3.130 -12.472 -6.751 1.00 96.88 80 LEU A CA 1
ATOM 667 C C . LEU A 1 80 ? -1.780 -12.182 -7.428 1.00 96.88 80 LEU A C 1
ATOM 669 O O . LEU A 1 80 ? -1.306 -11.051 -7.408 1.00 96.88 80 LEU A O 1
ATOM 673 N N . MET A 1 81 ? -1.127 -13.192 -8.011 1.00 95.62 81 MET A N 1
ATOM 674 C CA . MET A 1 81 ? 0.179 -13.012 -8.668 1.00 95.62 81 MET A CA 1
ATOM 675 C C . MET A 1 81 ? 0.120 -12.055 -9.861 1.00 95.62 81 MET A C 1
ATOM 677 O O . MET A 1 81 ? 1.067 -11.300 -10.056 1.00 95.62 81 MET A O 1
ATOM 681 N N . HIS A 1 82 ? -1.005 -12.036 -10.582 1.00 94.12 82 HIS A N 1
ATOM 682 C CA . HIS A 1 82 ? -1.245 -11.139 -11.715 1.00 94.12 82 HIS A CA 1
ATOM 683 C C . HIS A 1 82 ? -1.082 -9.653 -11.345 1.00 94.12 82 HIS A C 1
ATOM 685 O O . HIS A 1 82 ? -0.730 -8.839 -12.186 1.00 94.12 82 HIS A O 1
ATOM 691 N N . LEU A 1 83 ? -1.262 -9.282 -10.069 1.00 96.00 83 LEU A N 1
ATOM 692 C CA . LEU A 1 83 ? -1.038 -7.908 -9.612 1.00 96.00 83 LEU A CA 1
ATOM 693 C C . LEU A 1 83 ? 0.428 -7.481 -9.745 1.00 96.00 83 LEU A C 1
ATOM 695 O O . LEU A 1 83 ? 0.712 -6.320 -10.013 1.00 96.00 83 LEU A O 1
ATOM 699 N N . LEU A 1 84 ? 1.370 -8.409 -9.567 1.00 96.38 84 LEU A N 1
ATOM 700 C CA . LEU A 1 84 ? 2.796 -8.107 -9.684 1.00 96.38 84 LEU A CA 1
ATOM 701 C C . LEU A 1 84 ? 3.239 -7.946 -11.143 1.00 96.38 84 LEU A C 1
ATOM 703 O O . LEU A 1 84 ? 4.308 -7.394 -11.375 1.00 96.38 84 LEU A O 1
ATOM 707 N N . GLU A 1 85 ? 2.424 -8.390 -12.103 1.00 93.75 85 GLU A N 1
ATOM 708 C CA . GLU A 1 85 ? 2.703 -8.305 -13.542 1.00 93.75 85 GLU A CA 1
ATOM 709 C C . GLU A 1 85 ? 2.454 -6.899 -14.108 1.00 93.75 85 GLU A C 1
ATOM 711 O O . GLU A 1 85 ? 2.920 -6.598 -15.202 1.00 93.75 85 GLU A O 1
ATOM 716 N N . TYR A 1 86 ? 1.795 -6.008 -13.352 1.00 94.31 86 TYR A N 1
ATOM 717 C CA . TYR A 1 86 ? 1.722 -4.583 -13.699 1.00 94.31 86 TYR A CA 1
ATOM 718 C C . TYR A 1 86 ? 3.096 -3.906 -13.687 1.00 94.31 86 TYR A C 1
ATOM 720 O O . TYR A 1 86 ? 3.279 -2.897 -14.362 1.00 94.31 86 TYR A O 1
ATOM 728 N N . ALA A 1 87 ? 4.044 -4.419 -12.899 1.00 96.19 87 ALA A N 1
ATOM 729 C CA . ALA A 1 87 ? 5.395 -3.892 -12.844 1.00 96.19 87 ALA A CA 1
ATOM 730 C C . ALA A 1 87 ? 6.334 -4.750 -13.700 1.00 96.19 87 ALA A C 1
ATOM 732 O O . ALA A 1 87 ? 6.466 -5.950 -13.467 1.00 96.19 87 ALA A O 1
ATOM 733 N N . ASP A 1 88 ? 7.080 -4.117 -14.605 1.00 93.81 88 ASP A N 1
ATOM 734 C CA . ASP A 1 88 ? 8.134 -4.776 -15.384 1.00 93.81 88 ASP A CA 1
ATOM 735 C C . ASP A 1 88 ? 9.199 -5.390 -14.462 1.00 93.81 88 ASP A C 1
ATOM 737 O O . ASP A 1 88 ? 9.789 -6.434 -14.753 1.00 93.81 88 ASP A O 1
ATOM 741 N N . ARG A 1 89 ? 9.480 -4.703 -13.347 1.00 94.25 89 ARG A N 1
ATOM 742 C CA . ARG A 1 89 ? 10.394 -5.148 -12.292 1.00 94.25 89 ARG A CA 1
ATOM 743 C C . ARG A 1 89 ? 10.187 -4.362 -10.999 1.00 94.25 89 ARG A C 1
ATOM 745 O O . ARG A 1 89 ? 9.666 -3.245 -11.002 1.00 94.25 89 ARG A O 1
ATOM 752 N N . PHE A 1 90 ? 10.707 -4.921 -9.912 1.00 98.12 90 PHE A N 1
ATOM 753 C CA . PHE A 1 90 ? 10.813 -4.263 -8.612 1.00 98.12 90 PHE A CA 1
ATOM 754 C C . PHE A 1 90 ? 12.281 -3.952 -8.304 1.00 98.12 90 PHE A C 1
ATOM 756 O O . PHE A 1 90 ? 13.122 -4.850 -8.325 1.00 98.12 90 PHE A O 1
ATOM 763 N N . VAL A 1 91 ? 12.604 -2.699 -7.989 1.00 97.75 91 VAL A N 1
ATOM 764 C CA . VAL A 1 91 ? 13.976 -2.252 -7.709 1.00 97.75 91 VAL A CA 1
ATOM 765 C C . VAL A 1 91 ? 14.097 -1.799 -6.260 1.00 97.75 91 VAL A C 1
ATOM 767 O O . VAL A 1 91 ? 13.413 -0.881 -5.826 1.00 97.75 91 VAL A O 1
ATOM 770 N N . ILE A 1 92 ? 14.986 -2.419 -5.493 1.00 97.56 92 ILE A N 1
ATOM 771 C CA . ILE A 1 92 ? 15.245 -2.062 -4.102 1.00 97.56 92 ILE A CA 1
ATOM 772 C C . ILE A 1 92 ? 16.301 -0.962 -4.084 1.00 97.56 92 ILE A C 1
ATOM 774 O O . ILE A 1 92 ? 17.401 -1.133 -4.617 1.00 97.56 92 ILE A O 1
ATOM 778 N N . VAL A 1 93 ? 15.977 0.159 -3.451 1.00 96.50 93 VAL A N 1
ATOM 779 C CA . VAL A 1 93 ? 16.751 1.396 -3.540 1.00 96.50 93 VAL A CA 1
ATOM 780 C C . VAL A 1 93 ? 16.910 2.062 -2.175 1.00 96.50 93 VAL A C 1
ATOM 782 O O . VAL A 1 93 ? 16.049 1.945 -1.309 1.00 96.50 93 VAL A O 1
ATOM 785 N N . ASN A 1 94 ? 18.007 2.792 -1.982 1.00 95.25 94 ASN A N 1
ATOM 786 C CA . ASN A 1 94 ? 18.151 3.703 -0.848 1.00 95.25 94 ASN A CA 1
ATOM 787 C C . ASN A 1 94 ? 17.378 4.998 -1.165 1.00 95.25 94 ASN A C 1
ATOM 789 O O . ASN A 1 94 ? 17.874 5.851 -1.908 1.00 95.25 94 ASN A O 1
ATOM 793 N N . SER A 1 95 ? 16.164 5.140 -0.631 1.00 93.94 95 SER A N 1
ATOM 794 C CA . SER A 1 95 ? 15.289 6.296 -0.866 1.00 93.94 95 SER A CA 1
ATOM 795 C C . SER A 1 95 ? 14.542 6.696 0.407 1.00 93.94 95 SER A C 1
ATOM 797 O O . SER A 1 95 ? 14.520 5.951 1.375 1.00 93.94 95 SER A O 1
ATOM 799 N N . ALA A 1 96 ? 13.940 7.885 0.420 1.00 89.25 96 ALA A N 1
ATOM 800 C CA . ALA A 1 96 ? 13.111 8.338 1.537 1.00 89.25 96 ALA A CA 1
ATOM 801 C C . ALA A 1 96 ? 11.743 7.626 1.598 1.00 89.25 96 ALA A C 1
ATOM 803 O O . ALA A 1 96 ? 11.078 7.642 2.634 1.00 89.25 96 ALA A O 1
ATOM 804 N N . TYR A 1 97 ? 11.285 7.053 0.482 1.00 91.38 97 TYR A N 1
ATOM 805 C CA . TYR A 1 97 ? 10.022 6.327 0.383 1.00 91.38 97 TYR A CA 1
ATOM 806 C C . TYR A 1 97 ? 10.037 5.364 -0.816 1.00 91.38 97 TYR A C 1
ATOM 808 O O . TYR A 1 97 ? 10.868 5.490 -1.712 1.00 91.38 97 TYR A O 1
ATOM 816 N N . SER A 1 98 ? 9.129 4.384 -0.808 1.00 95.69 98 SER A N 1
ATOM 817 C CA . SER A 1 98 ? 8.835 3.545 -1.976 1.00 95.69 98 SER A CA 1
ATOM 818 C C . SER A 1 98 ? 7.928 4.313 -2.929 1.00 95.69 98 SER A C 1
ATOM 820 O O . SER A 1 98 ? 7.131 5.117 -2.455 1.00 95.69 98 SER A O 1
ATOM 822 N N . PHE A 1 99 ? 8.057 4.087 -4.232 1.00 95.38 99 PHE A N 1
ATOM 823 C CA . PHE A 1 99 ? 7.254 4.772 -5.241 1.00 95.38 99 PHE A CA 1
ATOM 824 C C . PHE A 1 99 ? 7.120 3.934 -6.518 1.00 95.38 99 PHE A C 1
ATOM 826 O O . PHE A 1 99 ? 7.990 3.122 -6.852 1.00 95.38 99 PHE A O 1
ATOM 833 N N . ALA A 1 100 ? 6.061 4.189 -7.277 1.00 95.38 100 ALA A N 1
ATOM 834 C CA . ALA A 1 100 ? 5.865 3.664 -8.620 1.00 95.38 100 ALA A CA 1
ATOM 835 C C . ALA A 1 100 ? 6.327 4.669 -9.691 1.00 95.38 100 ALA A C 1
ATOM 837 O O . ALA A 1 100 ? 5.763 5.755 -9.841 1.00 95.38 100 ALA A O 1
ATOM 838 N N . ASP A 1 101 ? 7.330 4.295 -10.487 1.00 94.12 101 ASP A N 1
ATOM 839 C CA . ASP A 1 101 ? 7.742 5.038 -11.678 1.00 94.12 101 ASP A CA 1
ATOM 840 C C . ASP A 1 101 ? 6.828 4.679 -12.855 1.00 94.12 101 ASP A C 1
ATOM 842 O O . ASP A 1 101 ? 7.124 3.808 -13.675 1.00 94.12 101 ASP A O 1
ATOM 846 N N . LYS A 1 102 ? 5.677 5.357 -12.891 1.00 92.19 102 LYS A N 1
ATOM 847 C CA . LYS A 1 102 ? 4.575 5.138 -13.836 1.00 92.19 102 LYS A CA 1
ATOM 848 C C . LYS A 1 102 ? 5.014 5.082 -15.314 1.00 92.19 102 LYS A C 1
ATOM 850 O O . LYS A 1 102 ? 4.665 4.111 -15.975 1.00 92.19 102 LYS A O 1
ATOM 855 N N . PRO A 1 103 ? 5.802 6.034 -15.865 1.00 89.69 103 PRO A N 1
ATOM 856 C CA . PRO A 1 103 ? 6.255 5.959 -17.259 1.00 89.69 103 PRO A CA 1
ATOM 857 C C . PRO A 1 103 ? 7.096 4.727 -17.601 1.00 89.69 103 PRO A C 1
ATOM 859 O O . PRO A 1 103 ? 7.127 4.327 -18.761 1.00 89.69 103 PRO A O 1
ATOM 862 N N . GLN A 1 104 ? 7.802 4.164 -16.618 1.00 91.62 104 GLN A N 1
ATOM 863 C CA . GLN A 1 104 ? 8.675 3.006 -16.811 1.00 91.62 104 GLN A CA 1
ATOM 864 C C . GLN A 1 104 ? 8.036 1.696 -16.343 1.00 91.62 104 GLN A C 1
ATOM 866 O O . GLN A 1 104 ? 8.658 0.652 -16.495 1.00 91.62 104 GLN A O 1
ATOM 871 N N . MET A 1 105 ? 6.836 1.747 -15.752 1.00 93.81 105 MET A N 1
ATOM 872 C CA . MET A 1 105 ? 6.171 0.607 -15.112 1.00 93.81 105 MET A CA 1
ATOM 873 C C . MET A 1 105 ? 7.095 -0.130 -14.124 1.00 93.81 105 MET A C 1
ATOM 875 O O . MET A 1 105 ? 7.095 -1.354 -14.035 1.00 93.81 105 MET A O 1
ATOM 879 N N . VAL A 1 106 ? 7.915 0.615 -13.372 1.00 96.12 106 VAL A N 1
ATOM 880 C CA . VAL A 1 106 ? 8.844 0.056 -12.375 1.00 96.12 106 VAL A CA 1
ATOM 881 C C . VAL A 1 106 ? 8.412 0.470 -10.979 1.00 96.12 106 VAL A C 1
ATOM 883 O O . VAL A 1 106 ? 8.170 1.646 -10.721 1.00 96.12 106 VAL A O 1
ATOM 886 N N . VAL A 1 107 ? 8.390 -0.480 -10.046 1.00 97.94 107 VAL A N 1
ATOM 887 C CA . VAL A 1 107 ? 8.208 -0.173 -8.623 1.00 97.94 107 VAL A CA 1
ATOM 888 C C . VAL A 1 107 ? 9.567 -0.089 -7.945 1.00 97.94 107 VAL A C 1
ATOM 890 O O . VAL A 1 107 ? 10.340 -1.046 -7.962 1.00 97.94 107 VAL A O 1
ATOM 893 N N . TYR A 1 108 ? 9.842 1.036 -7.296 1.00 97.75 108 TYR A N 1
ATOM 894 C CA . TYR A 1 108 ? 11.018 1.224 -6.461 1.00 97.75 108 TYR A CA 1
ATOM 895 C C . TYR A 1 108 ? 10.635 1.051 -4.993 1.00 97.75 108 TYR A C 1
ATOM 897 O O . TYR A 1 108 ? 9.799 1.777 -4.458 1.00 97.75 108 TYR A O 1
ATOM 905 N N . LEU A 1 109 ? 11.247 0.078 -4.327 1.00 97.81 109 LEU A N 1
ATOM 906 C CA . LEU A 1 109 ? 11.016 -0.211 -2.918 1.00 97.81 109 LEU A CA 1
ATOM 907 C C . LEU A 1 109 ? 12.157 0.361 -2.085 1.00 97.81 109 LEU A C 1
ATOM 909 O O . LEU A 1 109 ? 13.320 0.011 -2.290 1.00 97.81 109 LEU A O 1
ATOM 913 N N . ASP A 1 110 ? 11.817 1.200 -1.112 1.00 96.44 110 ASP A N 1
ATOM 914 C CA . ASP A 1 110 ? 12.780 1.663 -0.121 1.00 96.44 110 ASP A CA 1
ATOM 915 C C . ASP A 1 110 ? 13.345 0.466 0.658 1.00 96.44 110 ASP A C 1
ATOM 917 O O . ASP A 1 110 ? 12.617 -0.306 1.296 1.00 96.44 110 ASP A O 1
ATOM 921 N N . LYS A 1 111 ? 14.670 0.321 0.594 1.00 95.31 111 LYS A N 1
ATOM 922 C CA . LYS A 1 111 ? 15.426 -0.743 1.245 1.00 95.31 111 LYS A CA 1
ATOM 923 C C . LYS A 1 111 ? 15.136 -0.821 2.738 1.00 95.31 111 LYS A C 1
ATOM 925 O O . LYS A 1 111 ? 15.006 -1.931 3.258 1.00 95.31 111 LYS A O 1
ATOM 930 N N . GLU A 1 112 ? 15.005 0.315 3.422 1.00 92.94 112 GLU A N 1
ATOM 931 C CA . GLU A 1 112 ? 14.720 0.320 4.856 1.00 92.94 112 GLU A CA 1
ATOM 932 C C . GLU A 1 112 ? 13.384 -0.386 5.114 1.00 92.94 112 GLU A C 1
ATOM 934 O O . GLU A 1 112 ? 13.338 -1.357 5.874 1.00 92.94 112 GLU A O 1
ATOM 939 N N . LYS A 1 113 ? 12.331 -0.038 4.364 1.00 92.88 113 LYS A N 1
ATOM 940 C CA . LYS A 1 113 ? 11.004 -0.670 4.471 1.00 92.88 113 LYS A CA 1
ATOM 941 C C . LYS A 1 113 ? 10.982 -2.157 4.122 1.00 92.88 113 LYS A C 1
ATOM 943 O O . LYS A 1 113 ? 10.215 -2.898 4.731 1.00 92.88 113 LYS A O 1
ATOM 948 N N . VAL A 1 114 ? 11.824 -2.621 3.196 1.00 93.31 114 VAL A N 1
ATOM 949 C CA . VAL A 1 114 ? 11.941 -4.060 2.871 1.00 93.31 114 VAL A CA 1
ATOM 950 C C . VAL A 1 114 ? 12.524 -4.860 4.046 1.00 93.31 114 VAL A C 1
ATOM 952 O O . VAL A 1 114 ? 12.207 -6.041 4.229 1.00 93.31 114 VAL A O 1
ATOM 955 N N . THR A 1 115 ? 13.376 -4.229 4.858 1.00 82.62 115 THR A N 1
ATOM 956 C CA . THR A 1 115 ? 14.026 -4.874 6.010 1.00 82.62 115 THR A CA 1
ATOM 957 C C . THR A 1 115 ? 13.213 -4.820 7.302 1.00 82.62 115 THR A C 1
ATOM 959 O O . THR A 1 115 ? 13.450 -5.651 8.191 1.00 82.62 115 THR A O 1
ATOM 962 N N . LEU A 1 116 ? 12.261 -3.886 7.408 1.00 86.31 116 LEU A N 1
ATOM 963 C CA . LEU A 1 116 ? 11.395 -3.734 8.575 1.00 86.31 116 LEU A CA 1
ATOM 964 C C . LEU A 1 116 ? 10.474 -4.947 8.731 1.00 86.31 116 LEU A C 1
ATOM 966 O O . LEU A 1 116 ? 9.733 -5.313 7.822 1.00 86.31 116 LEU A O 1
ATOM 970 N N . ASP A 1 117 ? 10.492 -5.549 9.919 1.00 87.81 117 ASP A N 1
ATOM 971 C CA . ASP A 1 117 ? 9.537 -6.593 10.307 1.00 87.81 117 ASP A CA 1
ATOM 972 C C . ASP A 1 117 ? 8.313 -5.940 10.963 1.00 87.81 117 ASP A C 1
ATOM 974 O O . ASP A 1 117 ? 7.999 -6.185 12.121 1.00 87.81 117 ASP A O 1
ATOM 978 N N . PHE A 1 118 ? 7.705 -4.992 10.244 1.00 92.62 118 PHE A N 1
ATOM 979 C CA . PHE A 1 118 ? 6.532 -4.247 10.697 1.00 92.62 118 PHE A CA 1
ATOM 980 C C . PHE A 1 118 ? 5.266 -4.848 10.106 1.00 92.62 118 PHE A C 1
ATOM 982 O O . PHE A 1 118 ? 5.218 -5.212 8.926 1.00 92.62 118 PHE A O 1
ATOM 989 N N . SER A 1 119 ? 4.220 -4.897 10.918 1.00 96.50 119 SER A N 1
ATOM 990 C CA . SER A 1 119 ? 2.864 -5.189 10.478 1.00 96.50 119 SER A CA 1
ATOM 991 C C . SER A 1 119 ? 2.192 -3.934 9.909 1.00 96.50 119 SER A C 1
ATOM 993 O O . SER A 1 119 ? 2.633 -2.802 10.121 1.00 96.50 119 SER A O 1
ATOM 995 N N . ILE A 1 120 ? 1.067 -4.115 9.218 1.00 96.62 120 ILE A N 1
ATOM 996 C CA . ILE A 1 120 ? 0.201 -2.992 8.810 1.00 96.62 120 ILE A CA 1
ATOM 997 C C . ILE A 1 120 ? -0.295 -2.193 10.036 1.00 96.62 120 ILE A C 1
ATOM 999 O O . ILE A 1 120 ? -0.549 -0.994 9.941 1.00 96.62 120 ILE A O 1
ATOM 1003 N N . SER A 1 121 ? -0.400 -2.828 11.208 1.00 96.62 121 SER A N 1
ATOM 1004 C CA . SER A 1 121 ? -0.820 -2.148 12.444 1.00 96.62 121 SER A CA 1
ATOM 1005 C C . SER A 1 121 ? 0.233 -1.165 12.947 1.00 96.62 121 SER A C 1
ATOM 1007 O O . SER A 1 121 ? -0.103 -0.060 13.378 1.00 96.62 121 SER A O 1
ATOM 1009 N N . ASP A 1 122 ? 1.506 -1.546 12.841 1.00 96.00 122 ASP A N 1
ATOM 1010 C CA . ASP A 1 122 ? 2.631 -0.681 13.198 1.00 96.00 122 ASP A CA 1
ATOM 1011 C C . ASP A 1 122 ? 2.700 0.529 12.263 1.00 96.00 122 ASP A C 1
ATOM 1013 O O . ASP A 1 122 ? 2.924 1.651 12.712 1.00 96.00 122 ASP A O 1
ATOM 1017 N N . ASP A 1 123 ? 2.431 0.326 10.969 1.00 94.56 123 ASP A N 1
ATOM 1018 C CA . ASP A 1 123 ? 2.358 1.404 9.976 1.00 94.56 123 ASP A CA 1
ATOM 1019 C C . ASP A 1 123 ? 1.281 2.438 10.325 1.00 94.56 123 ASP A C 1
ATOM 1021 O O . ASP A 1 123 ? 1.553 3.639 10.314 1.00 94.56 123 ASP A O 1
ATOM 1025 N N . TRP A 1 124 ? 0.086 1.986 10.720 1.00 95.00 124 TRP A N 1
ATOM 1026 C CA . TRP A 1 124 ? -0.989 2.869 11.180 1.00 95.00 124 TRP A CA 1
ATOM 1027 C C . TRP A 1 124 ? -0.583 3.698 12.396 1.00 95.00 124 TRP A C 1
ATOM 1029 O O . TRP A 1 124 ? -0.791 4.914 12.413 1.00 95.00 124 TRP A O 1
ATOM 1039 N N . LYS A 1 125 ? 0.039 3.060 13.396 1.00 95.00 125 LYS A N 1
ATOM 1040 C CA . LYS A 1 125 ? 0.533 3.757 14.588 1.00 95.00 125 LYS A CA 1
ATOM 1041 C C . LYS A 1 125 ? 1.584 4.801 14.228 1.00 95.00 125 LYS A C 1
ATOM 1043 O O . LYS A 1 125 ? 1.469 5.949 14.649 1.00 95.00 125 LYS A O 1
ATOM 1048 N N . ASN A 1 126 ? 2.571 4.420 13.422 1.00 92.75 126 ASN A N 1
ATOM 1049 C CA . ASN A 1 126 ? 3.665 5.300 13.025 1.00 92.75 126 ASN A CA 1
ATOM 1050 C C . ASN A 1 126 ? 3.161 6.496 12.212 1.00 92.75 126 ASN A C 1
ATOM 1052 O O . ASN A 1 126 ? 3.555 7.627 12.484 1.00 92.75 126 ASN A O 1
ATOM 1056 N N . LYS A 1 127 ? 2.247 6.277 11.258 1.00 91.31 127 LYS A N 1
ATOM 1057 C CA . LYS A 1 127 ? 1.638 7.362 10.476 1.00 91.31 127 LYS A CA 1
ATOM 1058 C C . LYS A 1 127 ? 0.863 8.330 11.357 1.00 91.31 127 LYS A C 1
ATOM 1060 O O . LYS A 1 127 ? 1.077 9.531 11.246 1.00 91.31 127 LYS A O 1
ATOM 1065 N N . LEU A 1 128 ? 0.028 7.826 12.268 1.00 91.69 128 LEU A N 1
ATOM 1066 C CA . LEU A 1 128 ? -0.719 8.679 13.192 1.00 91.69 128 LEU A CA 1
ATOM 1067 C C . LEU A 1 128 ? 0.216 9.541 14.052 1.00 91.69 128 LEU A C 1
ATOM 1069 O O . LEU A 1 128 ? 0.006 10.747 14.157 1.00 91.69 128 LEU A O 1
ATOM 1073 N N . LEU A 1 129 ? 1.253 8.937 14.641 1.00 91.44 129 LEU A N 1
ATOM 1074 C CA . LEU A 1 129 ? 2.211 9.647 15.493 1.00 91.44 129 LEU A CA 1
ATOM 1075 C C . LEU A 1 129 ? 3.029 10.683 14.710 1.00 91.44 129 LEU A C 1
ATOM 1077 O O . LEU A 1 129 ? 3.272 11.774 15.218 1.00 91.44 129 LEU A O 1
ATOM 1081 N N . ASN A 1 130 ? 3.395 10.383 13.462 1.00 88.44 130 ASN A N 1
ATOM 1082 C CA . ASN A 1 130 ? 4.093 11.329 12.589 1.00 88.44 130 ASN A CA 1
ATOM 1083 C C . ASN A 1 130 ? 3.190 12.484 12.130 1.00 88.44 130 ASN A C 1
ATOM 1085 O O . ASN A 1 130 ? 3.676 13.591 11.906 1.00 88.44 130 ASN A O 1
ATOM 1089 N N . SER A 1 131 ? 1.884 12.245 11.987 1.00 84.75 131 SER A N 1
ATOM 1090 C CA . SER A 1 131 ? 0.904 13.274 11.621 1.00 84.75 131 SER A CA 1
ATOM 1091 C C . SER A 1 131 ? 0.424 14.108 12.811 1.00 84.75 131 SER A C 1
ATOM 1093 O O . SER A 1 131 ? -0.115 15.194 12.601 1.00 84.75 131 SER A O 1
ATOM 1095 N N . ASN A 1 132 ? 0.608 13.633 14.046 1.00 85.12 132 ASN A N 1
ATOM 1096 C CA . ASN A 1 132 ? 0.248 14.368 15.253 1.00 85.12 132 ASN A CA 1
ATOM 1097 C C . ASN A 1 132 ? 1.191 14.046 16.429 1.00 85.12 132 ASN A C 1
ATOM 1099 O O . ASN A 1 132 ? 1.005 13.078 17.173 1.00 85.12 132 ASN A O 1
ATOM 1103 N N . LEU A 1 133 ? 2.167 14.933 16.641 1.00 82.75 133 LEU A N 1
ATOM 1104 C CA . LEU A 1 133 ? 3.172 14.792 17.697 1.00 82.75 133 LEU A CA 1
ATOM 1105 C C . LEU A 1 133 ? 2.594 14.934 19.116 1.00 82.75 133 LEU A C 1
ATOM 1107 O O . LEU A 1 133 ? 3.183 14.410 20.059 1.00 82.75 133 LEU A O 1
ATOM 1111 N N . SER A 1 134 ? 1.427 15.571 19.293 1.00 84.94 134 SER A N 1
ATOM 1112 C CA . SER A 1 134 ? 0.767 15.692 20.606 1.00 84.94 134 SER A CA 1
ATOM 1113 C C . SER A 1 134 ? 0.324 14.341 21.180 1.00 84.94 134 SER A C 1
ATOM 1115 O O . SER A 1 134 ? 0.030 14.241 22.371 1.00 84.94 134 SER A O 1
ATOM 1117 N N . LEU A 1 135 ? 0.292 13.287 20.358 1.00 85.50 135 LEU A N 1
ATOM 1118 C CA . LEU A 1 135 ? -0.013 11.922 20.783 1.00 85.50 135 LEU A CA 1
ATOM 1119 C C . LEU A 1 135 ? 1.221 11.121 21.225 1.00 85.50 135 LEU A C 1
ATOM 1121 O O . LEU A 1 135 ? 1.053 10.041 21.794 1.00 85.50 135 LEU A O 1
ATOM 1125 N N . MET A 1 136 ? 2.447 11.616 21.004 1.00 86.50 136 MET A N 1
ATOM 1126 C CA . MET A 1 136 ? 3.677 10.859 21.288 1.00 86.50 136 MET A CA 1
ATOM 1127 C C . MET A 1 136 ? 3.797 10.435 22.752 1.00 86.50 136 MET A C 1
ATOM 1129 O O . MET A 1 136 ? 4.085 9.269 23.028 1.00 86.50 136 MET A O 1
ATOM 1133 N N . GLU A 1 137 ? 3.516 11.339 23.691 1.00 86.81 137 GLU A N 1
ATOM 1134 C CA . GLU A 1 137 ? 3.590 11.052 25.133 1.00 86.81 137 GLU A CA 1
ATOM 1135 C C . GLU A 1 137 ? 2.580 9.983 25.575 1.00 86.81 137 GLU A C 1
ATOM 1137 O O . GLU A 1 137 ? 2.796 9.271 26.554 1.00 86.81 137 GLU A O 1
ATOM 1142 N N . LYS A 1 138 ? 1.486 9.829 24.822 1.00 86.06 138 LYS A N 1
ATOM 1143 C CA . LYS A 1 138 ? 0.397 8.880 25.092 1.00 86.06 138 LYS A CA 1
ATOM 1144 C C . LYS A 1 138 ? 0.478 7.636 24.205 1.00 86.06 138 LYS A C 1
ATOM 1146 O O . LYS A 1 138 ? -0.412 6.792 24.247 1.00 86.06 138 LYS A O 1
ATOM 1151 N N . SER A 1 139 ? 1.552 7.480 23.428 1.00 89.38 139 SER A N 1
ATOM 1152 C CA . SER A 1 139 ? 1.710 6.395 22.451 1.00 89.38 139 SER A CA 1
ATOM 1153 C C . SER A 1 139 ? 1.681 4.991 23.064 1.00 89.38 139 SER A C 1
ATOM 1155 O O . SER A 1 139 ? 1.382 4.032 22.357 1.00 89.38 139 SER A O 1
ATOM 1157 N N . ASN A 1 140 ? 1.941 4.843 24.365 1.00 92.75 140 ASN A N 1
ATOM 1158 C CA . ASN A 1 140 ? 1.852 3.558 25.066 1.00 92.75 140 ASN A CA 1
ATOM 1159 C C . ASN A 1 140 ? 0.419 3.167 25.462 1.00 92.75 140 ASN A C 1
ATOM 1161 O O . ASN A 1 140 ? 0.187 2.005 25.776 1.00 92.75 140 ASN A O 1
ATOM 1165 N N . GLN A 1 141 ? -0.530 4.107 25.438 1.00 93.81 141 GLN A N 1
ATOM 1166 C CA . GLN A 1 141 ? -1.927 3.852 25.815 1.00 93.81 141 GLN A CA 1
ATOM 1167 C C . GLN A 1 141 ? -2.712 3.205 24.675 1.00 93.81 141 GLN A C 1
ATOM 1169 O O . GLN A 1 141 ? -3.703 2.529 24.918 1.00 93.81 141 GLN A O 1
ATOM 1174 N N . PHE A 1 142 ? -2.278 3.373 23.423 1.00 95.62 142 PHE A N 1
ATOM 1175 C CA . PHE A 1 142 ? -3.011 2.856 22.276 1.00 95.62 142 PHE A CA 1
ATOM 1176 C C . PHE A 1 142 ? -2.147 2.075 21.285 1.00 95.62 142 PHE A C 1
ATOM 1178 O O . PHE A 1 142 ? -0.928 2.249 21.151 1.00 95.62 142 PHE A O 1
ATOM 1185 N N . ALA A 1 143 ? -2.821 1.205 20.547 1.00 96.50 143 ALA A N 1
ATOM 1186 C CA . ALA A 1 143 ? -2.263 0.420 19.463 1.00 96.50 143 ALA A CA 1
ATOM 1187 C C . ALA A 1 143 ? -3.326 0.174 18.388 1.00 96.50 143 ALA A C 1
ATOM 1189 O O . ALA A 1 143 ? -4.511 0.459 18.569 1.00 96.50 143 ALA A O 1
ATOM 1190 N N . PHE A 1 144 ? -2.888 -0.391 17.270 1.00 97.62 144 PHE A N 1
ATOM 1191 C CA . PHE A 1 144 ? -3.777 -0.941 16.258 1.00 97.62 144 PHE A CA 1
ATOM 1192 C C . PHE A 1 144 ? -3.612 -2.452 16.236 1.00 97.62 144 PHE A C 1
ATOM 1194 O O . PHE A 1 144 ? -2.539 -2.970 16.549 1.00 97.62 144 PHE A O 1
ATOM 1201 N N . LYS A 1 145 ? -4.681 -3.158 15.877 1.00 97.88 145 LYS A N 1
ATOM 1202 C CA . LYS A 1 145 ? -4.673 -4.611 15.750 1.00 97.88 145 LYS A CA 1
ATOM 1203 C C . LYS A 1 145 ? -5.256 -5.029 14.410 1.00 97.88 145 LYS A C 1
ATOM 1205 O O . LYS A 1 145 ? -6.468 -4.997 14.215 1.00 97.88 145 LYS A O 1
ATOM 1210 N N . GLY A 1 146 ? -4.373 -5.448 13.517 1.00 97.50 146 GLY A N 1
ATOM 1211 C CA . GLY A 1 146 ? -4.678 -6.080 12.244 1.00 97.50 146 GLY A CA 1
ATOM 1212 C C . GLY A 1 146 ? -5.043 -7.546 12.447 1.00 97.50 146 GLY A C 1
ATOM 1213 O O . GLY A 1 146 ? -4.334 -8.270 13.142 1.00 97.50 146 GLY A O 1
ATOM 1214 N N . THR A 1 147 ? -6.150 -7.988 11.859 1.00 97.12 147 THR A N 1
ATOM 1215 C CA . THR A 1 147 ? -6.598 -9.385 11.898 1.00 97.12 147 THR A CA 1
ATOM 1216 C C . THR A 1 147 ? -6.964 -9.840 10.482 1.00 97.12 147 THR A C 1
ATOM 1218 O O . THR A 1 147 ? -7.926 -9.297 9.946 1.00 97.12 147 THR A O 1
ATOM 1221 N N . PRO A 1 148 ? -6.251 -10.814 9.877 1.00 97.31 148 PRO A N 1
ATOM 1222 C CA . PRO A 1 148 ? -5.023 -11.432 10.385 1.00 97.31 148 PRO A CA 1
ATOM 1223 C C . PRO A 1 148 ? -3.850 -10.440 10.418 1.00 97.31 148 PRO A C 1
ATOM 1225 O O . PRO A 1 148 ? -3.892 -9.380 9.798 1.00 97.31 148 PRO A O 1
ATOM 1228 N N . GLU A 1 149 ? -2.778 -10.794 11.122 1.00 96.75 149 GLU A N 1
ATOM 1229 C CA . GLU A 1 149 ? -1.549 -10.004 11.096 1.00 96.75 149 GLU A CA 1
ATOM 1230 C C . GLU A 1 149 ? -0.842 -10.169 9.741 1.00 96.75 149 GLU A C 1
ATOM 1232 O O . GLU A 1 149 ? -0.479 -11.278 9.338 1.00 96.75 149 GLU A O 1
ATOM 1237 N N . LEU A 1 150 ? -0.656 -9.059 9.025 1.00 97.44 150 LEU A N 1
ATOM 1238 C CA . LEU A 1 150 ? -0.034 -9.023 7.702 1.00 97.44 150 LEU A CA 1
ATOM 1239 C C . LEU A 1 150 ? 1.186 -8.092 7.702 1.00 97.44 150 LEU A C 1
ATOM 1241 O O . LEU A 1 150 ? 1.151 -7.045 8.358 1.00 97.44 150 LEU A O 1
ATOM 1245 N N . PRO A 1 151 ? 2.255 -8.437 6.956 1.00 97.12 151 PRO A N 1
ATOM 1246 C CA . PRO A 1 151 ? 3.445 -7.600 6.871 1.00 97.12 151 PRO A CA 1
ATOM 1247 C C . PRO A 1 151 ? 3.142 -6.302 6.116 1.00 97.12 151 PRO A C 1
ATOM 1249 O O . PRO A 1 151 ? 2.509 -6.324 5.060 1.00 97.12 151 PRO A O 1
ATOM 1252 N N . ASN A 1 152 ? 3.660 -5.173 6.597 1.00 97.38 152 ASN A N 1
ATOM 1253 C CA . ASN A 1 152 ? 3.490 -3.878 5.937 1.00 97.38 152 ASN A CA 1
ATOM 1254 C C . ASN A 1 152 ? 4.103 -3.860 4.529 1.00 97.38 152 ASN A C 1
ATOM 1256 O O . ASN A 1 152 ? 3.595 -3.180 3.643 1.00 97.38 152 ASN A O 1
ATOM 1260 N N . LEU A 1 153 ? 5.153 -4.653 4.287 1.00 97.88 153 LEU A N 1
ATOM 1261 C CA . LEU A 1 153 ? 5.745 -4.790 2.955 1.00 97.88 153 LEU A CA 1
ATOM 1262 C C . LEU A 1 153 ? 4.726 -5.273 1.907 1.00 97.88 153 LEU A C 1
ATOM 1264 O O . LEU A 1 153 ? 4.758 -4.791 0.780 1.00 97.88 153 LEU A O 1
ATOM 1268 N N . LEU A 1 154 ? 3.780 -6.149 2.278 1.00 98.06 154 LEU A N 1
ATOM 1269 C CA . LEU A 1 154 ? 2.693 -6.560 1.381 1.00 98.06 154 LEU A CA 1
ATOM 1270 C C . LEU A 1 154 ? 1.796 -5.368 1.024 1.00 98.06 154 LEU A C 1
ATOM 1272 O O . LEU A 1 154 ? 1.476 -5.174 -0.145 1.00 98.06 154 LEU A O 1
ATOM 1276 N N . ARG A 1 155 ? 1.428 -4.548 2.019 1.00 97.56 155 ARG A N 1
ATOM 1277 C CA . ARG A 1 155 ? 0.644 -3.322 1.809 1.00 97.56 155 ARG A CA 1
ATOM 1278 C C . ARG A 1 155 ? 1.393 -2.323 0.929 1.00 97.56 155 ARG A C 1
ATOM 1280 O O . ARG A 1 155 ? 0.781 -1.761 0.035 1.00 97.56 155 ARG A O 1
ATOM 1287 N N . ILE A 1 156 ? 2.695 -2.127 1.142 1.00 98.00 156 ILE A N 1
ATOM 1288 C CA . ILE A 1 156 ? 3.530 -1.250 0.306 1.00 98.00 156 ILE A CA 1
ATOM 1289 C C . ILE A 1 156 ? 3.554 -1.749 -1.141 1.00 98.00 156 ILE A C 1
ATOM 1291 O O . ILE A 1 156 ? 3.291 -0.969 -2.043 1.00 98.00 156 ILE A O 1
ATOM 1295 N N . ILE A 1 157 ? 3.805 -3.041 -1.374 1.00 98.38 157 ILE A N 1
ATOM 1296 C CA . ILE A 1 157 ? 3.812 -3.607 -2.731 1.00 98.38 157 ILE A CA 1
ATOM 1297 C C . ILE A 1 157 ? 2.456 -3.397 -3.418 1.00 98.38 157 ILE A C 1
ATOM 1299 O O . ILE A 1 157 ? 2.420 -2.911 -4.543 1.00 98.38 157 ILE A O 1
ATOM 1303 N N . LEU A 1 158 ? 1.347 -3.712 -2.737 1.00 98.31 158 LEU A N 1
ATOM 1304 C CA . LEU A 1 158 ? -0.001 -3.489 -3.271 1.00 98.31 158 LEU A CA 1
ATOM 1305 C C . LEU A 1 158 ? -0.284 -2.007 -3.546 1.00 98.31 158 LEU A C 1
ATOM 1307 O O . LEU A 1 158 ? -0.922 -1.694 -4.543 1.00 98.31 158 LEU A O 1
ATOM 1311 N N . HIS A 1 159 ? 0.193 -1.108 -2.686 1.00 98.25 159 HIS A N 1
ATOM 1312 C CA . HIS A 1 159 ? 0.030 0.336 -2.836 1.00 98.25 159 HIS A CA 1
ATOM 1313 C C . HIS A 1 159 ? 0.748 0.853 -4.089 1.00 98.25 159 HIS A C 1
ATOM 1315 O O . HIS A 1 159 ? 0.125 1.501 -4.926 1.00 98.25 159 HIS A O 1
ATOM 1321 N N . GLU A 1 160 ? 2.025 0.500 -4.272 1.00 98.06 160 GLU A N 1
ATOM 1322 C CA . GLU A 1 160 ? 2.784 0.931 -5.454 1.00 98.06 160 GLU A CA 1
ATOM 1323 C C . GLU A 1 160 ? 2.244 0.310 -6.748 1.00 98.06 160 GLU A C 1
ATOM 1325 O O . GLU A 1 160 ? 2.159 0.980 -7.775 1.00 98.06 160 GLU A O 1
ATOM 1330 N N . VAL A 1 161 ? 1.806 -0.953 -6.706 1.00 97.75 161 VAL A N 1
ATOM 1331 C CA . VAL A 1 161 ? 1.079 -1.565 -7.828 1.00 97.75 161 VAL A CA 1
ATOM 1332 C C . VAL A 1 161 ? -0.216 -0.801 -8.110 1.00 97.75 161 VAL A C 1
ATOM 1334 O O . VAL A 1 161 ? -0.515 -0.526 -9.268 1.00 97.75 161 VAL A O 1
ATOM 1337 N N . GLY A 1 162 ? -0.952 -0.386 -7.075 1.00 96.62 162 GLY A N 1
ATOM 1338 C CA . GLY A 1 162 ? -2.151 0.440 -7.206 1.00 96.62 162 GLY A CA 1
ATOM 1339 C C . GLY A 1 162 ? -1.901 1.735 -7.984 1.00 96.62 162 GLY A C 1
ATOM 1340 O O . GLY A 1 162 ? -2.729 2.111 -8.808 1.00 96.62 162 GLY A O 1
ATOM 1341 N N . HIS A 1 163 ? -0.740 2.373 -7.817 1.00 95.12 163 HIS A N 1
ATOM 1342 C CA . HIS A 1 163 ? -0.351 3.532 -8.630 1.00 95.12 163 HIS A CA 1
ATOM 1343 C C . HIS A 1 163 ? -0.075 3.197 -10.100 1.00 95.12 163 HIS A C 1
ATOM 1345 O O . HIS A 1 163 ? -0.349 4.023 -10.974 1.00 95.12 163 HIS A O 1
ATOM 1351 N N . LEU A 1 164 ? 0.457 2.011 -10.400 1.00 95.12 164 LEU A N 1
ATOM 1352 C CA . LEU A 1 164 ? 0.615 1.564 -11.786 1.00 95.12 164 LEU A CA 1
ATOM 1353 C C . LEU A 1 164 ? -0.745 1.268 -12.431 1.00 95.12 164 LEU A C 1
ATOM 1355 O O . LEU A 1 164 ? -0.982 1.704 -13.555 1.00 95.12 164 LEU A O 1
ATOM 1359 N N . VAL A 1 165 ? -1.663 0.623 -11.703 1.00 93.88 165 VAL A N 1
ATOM 1360 C CA . VAL A 1 165 ? -3.046 0.383 -12.156 1.00 93.88 165 VAL A CA 1
ATOM 1361 C C . VAL A 1 165 ? -3.781 1.701 -12.386 1.00 93.88 165 VAL A C 1
ATOM 1363 O O . VAL A 1 165 ? -4.414 1.886 -13.417 1.00 93.88 165 VAL A O 1
ATOM 1366 N N . GLU A 1 166 ? -3.680 2.647 -11.454 1.00 91.06 166 GLU A N 1
ATOM 1367 C CA . GLU A 1 166 ? -4.228 4.000 -11.591 1.00 91.06 166 GLU A CA 1
ATOM 1368 C C . GLU A 1 166 ? -3.730 4.680 -12.872 1.00 91.06 166 GLU A C 1
ATOM 1370 O O . GLU A 1 166 ? -4.511 5.254 -13.633 1.00 91.06 166 GLU A O 1
ATOM 1375 N N . TYR A 1 167 ? -2.424 4.610 -13.124 1.00 89.12 167 TYR A N 1
ATOM 1376 C CA . TYR A 1 167 ? -1.826 5.205 -14.309 1.00 89.12 167 TYR A CA 1
ATOM 1377 C C . TYR A 1 167 ? -2.296 4.531 -15.597 1.00 89.12 167 TYR A C 1
ATOM 1379 O O . TYR A 1 167 ? -2.652 5.216 -16.557 1.00 89.12 167 TYR A O 1
ATOM 1387 N N . ASP A 1 168 ? -2.330 3.202 -15.616 1.00 88.44 168 ASP A N 1
ATOM 1388 C CA . ASP A 1 168 ? -2.713 2.452 -16.801 1.00 88.44 168 ASP A CA 1
ATOM 1389 C C . ASP A 1 168 ? -4.221 2.527 -17.080 1.00 88.44 168 ASP A C 1
ATOM 1391 O O . ASP A 1 168 ? -4.630 2.774 -18.209 1.00 88.44 168 ASP A O 1
ATOM 1395 N N . GLN A 1 169 ? -5.071 2.400 -16.068 1.00 86.88 169 GLN A N 1
ATOM 1396 C CA . GLN A 1 169 ? -6.518 2.289 -16.259 1.00 86.88 169 GLN A CA 1
ATOM 1397 C C . GLN A 1 169 ? -7.216 3.648 -16.209 1.00 86.88 169 GLN A C 1
ATOM 1399 O O . GLN A 1 169 ? -8.037 3.968 -17.069 1.00 86.88 169 GLN A O 1
ATOM 1404 N N . LEU A 1 170 ? -6.870 4.486 -15.229 1.00 80.38 170 LEU A N 1
ATOM 1405 C CA . LEU A 1 170 ? -7.513 5.787 -15.032 1.00 80.38 170 LEU A CA 1
ATOM 1406 C C . LEU A 1 170 ? -6.766 6.910 -15.756 1.00 80.38 170 LEU A C 1
ATOM 1408 O O . LEU A 1 170 ? -7.219 8.051 -15.703 1.00 80.38 170 LEU A O 1
ATOM 1412 N N . LYS A 1 171 ? -5.631 6.629 -16.414 1.00 77.25 171 LYS A N 1
ATOM 1413 C CA . LYS A 1 171 ? -4.854 7.588 -17.224 1.00 77.25 171 LYS A CA 1
ATOM 1414 C C . LYS A 1 171 ? -4.588 8.922 -16.508 1.00 77.25 171 LYS A C 1
ATOM 1416 O O . LYS A 1 171 ? -4.570 9.986 -17.131 1.00 77.25 171 LYS A O 1
ATOM 1421 N N . PHE A 1 172 ? -4.391 8.883 -15.189 1.00 68.88 172 PHE A N 1
ATOM 1422 C CA . PHE A 1 172 ? -3.909 10.038 -14.431 1.00 68.88 172 PHE A CA 1
ATOM 1423 C C . PHE A 1 172 ? -2.555 10.497 -14.982 1.00 68.88 172 PHE A C 1
ATOM 1425 O O . PHE A 1 172 ? -1.774 9.697 -15.499 1.00 68.88 172 PHE A O 1
ATOM 1432 N N . ASN A 1 173 ? -2.233 11.788 -14.859 1.00 66.31 173 ASN A N 1
ATOM 1433 C CA . ASN A 1 173 ? -0.908 12.249 -15.262 1.00 66.31 173 ASN A CA 1
ATOM 1434 C C . ASN A 1 173 ? 0.160 11.549 -14.418 1.00 66.31 173 ASN A C 1
ATOM 1436 O O . ASN A 1 173 ? 0.075 11.534 -13.189 1.00 66.31 173 ASN A O 1
ATOM 1440 N N . TRP A 1 174 ? 1.217 11.071 -15.067 1.00 59.91 174 TRP A N 1
ATOM 1441 C CA . TRP A 1 174 ? 2.387 10.515 -14.395 1.00 59.91 174 TRP A CA 1
ATOM 1442 C C . TRP A 1 174 ? 3.054 11.500 -13.417 1.00 59.91 174 TRP A C 1
ATOM 1444 O O . TRP A 1 174 ? 3.668 11.051 -12.460 1.00 59.91 174 TRP A O 1
ATOM 1454 N N . LYS A 1 175 ? 2.870 12.820 -13.598 1.00 62.47 175 LYS A N 1
ATOM 1455 C CA . LYS A 1 175 ? 3.300 13.887 -12.664 1.00 62.47 175 LYS A CA 1
ATOM 1456 C C . LYS A 1 175 ? 2.342 14.128 -11.482 1.00 62.47 175 LYS A C 1
ATOM 1458 O O . LYS A 1 175 ? 2.354 15.212 -10.899 1.00 62.47 175 LYS A O 1
ATOM 1463 N N . GLY A 1 176 ? 1.385 13.230 -11.232 1.00 55.38 176 GLY A N 1
ATOM 1464 C CA . GLY A 1 176 ? 0.383 13.372 -10.164 1.00 55.38 176 GLY A CA 1
ATOM 1465 C C . GLY A 1 176 ? -0.622 14.518 -10.361 1.00 55.38 176 GLY A C 1
ATOM 1466 O O . GLY A 1 176 ? -1.371 14.856 -9.448 1.00 55.38 176 GLY A O 1
ATOM 1467 N N . LYS A 1 177 ? -0.659 15.142 -11.547 1.00 61.88 177 LYS A N 1
ATOM 1468 C CA . LYS A 1 177 ? -1.664 16.159 -11.884 1.00 61.88 177 LYS A CA 1
ATOM 1469 C C . LYS A 1 177 ? -2.968 15.488 -12.303 1.00 61.88 177 LYS A C 1
ATOM 1471 O O . LYS A 1 177 ? -2.964 14.605 -13.158 1.00 61.88 177 LYS A O 1
ATOM 1476 N N . PHE A 1 178 ? -4.083 15.960 -11.758 1.00 61.38 178 PHE A N 1
ATOM 1477 C CA . PHE A 1 178 ? -5.403 15.565 -12.234 1.00 61.38 178 PHE A CA 1
ATOM 1478 C C . PHE A 1 178 ? -5.550 15.966 -13.712 1.00 61.38 178 PHE A C 1
ATOM 1480 O O . PHE A 1 178 ? -5.463 17.148 -14.048 1.00 61.38 178 PHE A O 1
ATOM 1487 N N . ILE A 1 179 ? -5.711 14.978 -14.596 1.00 62.16 179 ILE A N 1
ATOM 1488 C CA . ILE A 1 179 ? -6.113 15.185 -15.993 1.00 62.16 179 ILE A CA 1
ATOM 1489 C C . ILE A 1 179 ? -7.502 14.611 -16.110 1.00 62.16 179 ILE A C 1
ATOM 1491 O O . ILE A 1 179 ? -7.660 13.404 -16.213 1.00 62.16 179 ILE A O 1
ATOM 1495 N N . GLU A 1 180 ? -8.487 15.486 -16.067 1.00 63.50 180 GLU A N 1
ATOM 1496 C CA . GLU A 1 180 ? -9.899 15.148 -16.095 1.00 63.50 180 GLU A CA 1
ATOM 1497 C C . GLU A 1 180 ? -10.249 14.146 -17.217 1.00 63.50 180 GLU A C 1
ATOM 1499 O O . GLU A 1 180 ? -10.068 14.424 -18.401 1.00 63.50 180 GLU A O 1
ATOM 1504 N N . ASN A 1 181 ? -10.755 12.974 -16.833 1.00 69.25 181 ASN A N 1
ATOM 1505 C CA . ASN A 1 181 ? -11.386 11.990 -17.710 1.00 69.25 181 ASN A CA 1
ATOM 1506 C C . ASN A 1 181 ? -12.564 11.334 -16.971 1.00 69.25 181 ASN A C 1
ATOM 1508 O O . ASN A 1 181 ? -12.750 11.547 -15.777 1.00 69.25 181 ASN A O 1
ATOM 1512 N N . GLU A 1 182 ? -13.421 10.593 -17.668 1.00 74.38 182 GLU A N 1
ATOM 1513 C CA . GLU A 1 182 ? -14.661 10.096 -17.049 1.00 74.38 182 GLU A CA 1
ATOM 1514 C C . GLU A 1 182 ? -14.390 9.179 -15.844 1.00 74.38 182 GLU A C 1
ATOM 1516 O O . GLU A 1 182 ? -14.947 9.393 -14.770 1.00 74.38 182 GLU A O 1
ATOM 1521 N N . LEU A 1 183 ? -13.441 8.246 -15.966 1.00 74.94 183 LEU A N 1
ATOM 1522 C CA . LEU A 1 183 ? -13.132 7.286 -14.903 1.00 74.94 183 LEU A CA 1
ATOM 1523 C C . LEU A 1 183 ? -12.518 7.939 -13.661 1.00 74.94 183 LEU A C 1
ATOM 1525 O O . LEU A 1 183 ? -12.846 7.561 -12.537 1.00 74.94 183 LEU A O 1
ATOM 1529 N N . ASN A 1 184 ? -11.634 8.926 -13.824 1.00 75.75 184 ASN A N 1
ATOM 1530 C CA . ASN A 1 184 ? -11.055 9.582 -12.658 1.00 75.75 184 ASN A CA 1
ATOM 1531 C C . ASN A 1 184 ? -12.023 10.532 -11.955 1.00 75.75 184 ASN A C 1
ATOM 1533 O O . ASN A 1 184 ? -11.961 10.635 -10.731 1.00 75.75 184 ASN A O 1
ATOM 1537 N N . LYS A 1 185 ? -12.946 11.168 -12.686 1.00 80.00 185 LYS A N 1
ATOM 1538 C CA . LYS A 1 185 ? -14.041 11.925 -12.076 1.00 80.00 185 LYS A CA 1
ATOM 1539 C C . LYS A 1 185 ? -14.885 11.020 -11.210 1.00 80.00 185 LYS A C 1
ATOM 1541 O O . LYS A 1 185 ? -15.172 11.387 -10.077 1.00 80.00 185 LYS A O 1
ATOM 1546 N N . ASP A 1 186 ? -15.263 9.858 -11.731 1.00 84.69 186 ASP A N 1
ATOM 1547 C CA . ASP A 1 186 ? -16.133 8.923 -11.026 1.00 84.69 186 ASP A CA 1
ATOM 1548 C C . ASP A 1 186 ? -15.530 8.505 -9.685 1.00 84.69 186 ASP A C 1
ATOM 1550 O O . ASP A 1 186 ? -16.229 8.535 -8.674 1.00 84.69 186 ASP A O 1
ATOM 1554 N N . PHE A 1 187 ? -14.225 8.211 -9.645 1.00 87.94 187 PHE A N 1
ATOM 1555 C CA . PHE A 1 187 ? -13.542 7.911 -8.388 1.00 87.94 187 PHE A CA 1
ATOM 1556 C C . PHE A 1 187 ? -13.420 9.140 -7.474 1.00 87.94 187 PHE A C 1
ATOM 1558 O O . PHE A 1 187 ? -13.799 9.088 -6.303 1.00 87.94 187 PHE A O 1
ATOM 1565 N N . VAL A 1 188 ? -12.914 10.264 -7.995 1.00 83.38 188 VAL A N 1
ATOM 1566 C CA . VAL A 1 188 ? -12.648 11.475 -7.196 1.00 83.38 188 VAL A CA 1
ATOM 1567 C C . VAL A 1 188 ? -13.934 12.040 -6.591 1.00 83.38 188 VAL A C 1
ATOM 1569 O O . VAL A 1 188 ? -13.936 12.425 -5.421 1.00 83.38 188 VAL A O 1
ATOM 1572 N N . ASN A 1 189 ? -15.047 12.014 -7.327 1.00 85.00 189 ASN A N 1
ATOM 1573 C CA . ASN A 1 189 ? -16.361 12.481 -6.877 1.00 85.00 189 ASN A CA 1
ATOM 1574 C C . ASN A 1 189 ? -16.928 11.683 -5.692 1.00 85.00 189 ASN A C 1
ATOM 1576 O O . ASN A 1 189 ? -17.899 12.116 -5.076 1.00 85.00 189 ASN A O 1
ATOM 1580 N N . ILE A 1 190 ? -16.345 10.531 -5.339 1.00 85.94 190 ILE A N 1
ATOM 1581 C CA . ILE A 1 190 ? -16.739 9.805 -4.125 1.00 85.94 190 ILE A CA 1
ATOM 1582 C C . ILE A 1 190 ? -16.277 10.558 -2.869 1.00 85.94 190 ILE A C 1
ATOM 1584 O O . ILE A 1 190 ? -16.988 10.569 -1.866 1.00 85.94 190 ILE A O 1
ATOM 1588 N N . SER A 1 191 ? -15.106 11.199 -2.922 1.00 80.25 191 SER A N 1
ATOM 1589 C CA . SER A 1 191 ? -14.512 11.949 -1.803 1.00 80.25 191 SER A CA 1
ATOM 1590 C C . SER A 1 191 ? -14.584 13.468 -1.981 1.00 80.25 191 SER A C 1
ATOM 1592 O O . SER A 1 191 ? -14.264 14.222 -1.058 1.00 80.25 191 SER A O 1
ATOM 1594 N N . TRP A 1 192 ? -14.975 13.930 -3.168 1.00 73.75 192 TRP A N 1
ATOM 1595 C CA . TRP A 1 192 ? -15.003 15.330 -3.575 1.00 73.75 192 TRP A CA 1
ATOM 1596 C C . TRP A 1 192 ? -16.436 15.842 -3.731 1.00 73.75 192 TRP A C 1
ATOM 1598 O O . TRP A 1 192 ? -17.289 15.158 -4.289 1.00 73.75 192 TRP A O 1
ATOM 1608 N N . ASP A 1 193 ? -16.694 17.070 -3.273 1.00 60.75 193 ASP A N 1
ATOM 1609 C CA . ASP A 1 193 ? -17.917 17.806 -3.599 1.00 60.75 193 ASP A CA 1
ATOM 1610 C C . ASP A 1 193 ? -17.571 19.208 -4.135 1.00 60.75 193 ASP A C 1
ATOM 1612 O O . ASP A 1 193 ? -16.509 19.756 -3.825 1.00 60.75 193 ASP A O 1
ATOM 1616 N N . GLN A 1 194 ? -18.472 19.779 -4.946 1.00 53.06 194 GLN A N 1
ATOM 1617 C CA . GLN A 1 194 ? -18.283 21.081 -5.609 1.00 53.06 194 GLN A CA 1
ATOM 1618 C C . GLN A 1 194 ? -18.159 22.264 -4.637 1.00 53.06 194 GLN A C 1
ATOM 1620 O O . GLN A 1 194 ? -17.677 23.323 -5.031 1.00 53.06 194 GLN A O 1
ATOM 1625 N N . SER A 1 195 ? -18.593 22.104 -3.386 1.00 57.28 195 SER A N 1
ATOM 1626 C CA . SER A 1 195 ? -18.544 23.148 -2.357 1.00 57.28 195 SER A CA 1
ATOM 1627 C C . SER A 1 195 ? -17.263 23.132 -1.517 1.00 57.28 195 SER A C 1
ATOM 1629 O O . SER A 1 195 ? -16.878 24.179 -1.008 1.00 57.28 195 SER A O 1
ATOM 1631 N N . ASN A 1 196 ? -16.598 21.980 -1.387 1.00 52.38 196 ASN A N 1
ATOM 1632 C CA . ASN A 1 196 ? -15.540 21.723 -0.403 1.00 52.38 196 ASN A CA 1
ATOM 1633 C C . ASN A 1 196 ? -14.268 21.112 -1.019 1.00 52.38 196 ASN A C 1
ATOM 1635 O O . ASN A 1 196 ? -13.504 20.471 -0.307 1.00 52.38 196 ASN A O 1
ATOM 1639 N N . ASN A 1 197 ? -14.068 21.231 -2.340 1.00 59.75 197 ASN A N 1
ATOM 1640 C CA . ASN A 1 197 ? -12.814 20.929 -3.049 1.00 59.75 197 ASN A CA 1
ATOM 1641 C C . ASN A 1 197 ? -11.992 19.750 -2.471 1.00 59.75 197 ASN A C 1
ATOM 1643 O O . ASN A 1 197 ? -10.807 19.893 -2.179 1.00 59.75 197 ASN A O 1
ATOM 1647 N N . TRP A 1 198 ? -12.614 18.567 -2.378 1.00 70.19 198 TRP A N 1
ATOM 1648 C CA . TRP A 1 198 ? -12.139 17.365 -1.663 1.00 70.19 198 TRP A CA 1
ATOM 1649 C C . TRP A 1 198 ? -12.497 17.367 -0.168 1.00 70.19 198 TRP A C 1
ATOM 1651 O O . TRP A 1 198 ? -11.639 17.276 0.714 1.00 70.19 198 TRP A O 1
ATOM 1661 N N . LYS A 1 199 ? -13.812 17.411 0.082 1.00 65.69 199 LYS A N 1
ATOM 1662 C CA . LYS A 1 199 ? -14.487 17.459 1.387 1.00 65.69 199 LYS A CA 1
ATOM 1663 C C . LYS A 1 199 ? -13.816 16.621 2.475 1.00 65.69 199 LYS A C 1
ATOM 1665 O O . LYS A 1 199 ? -13.581 17.099 3.585 1.00 65.69 199 LYS A O 1
ATOM 1670 N N . ASP A 1 200 ? -13.500 15.371 2.154 1.00 71.12 200 ASP A N 1
ATOM 1671 C CA . ASP A 1 200 ? -12.948 14.443 3.133 1.00 71.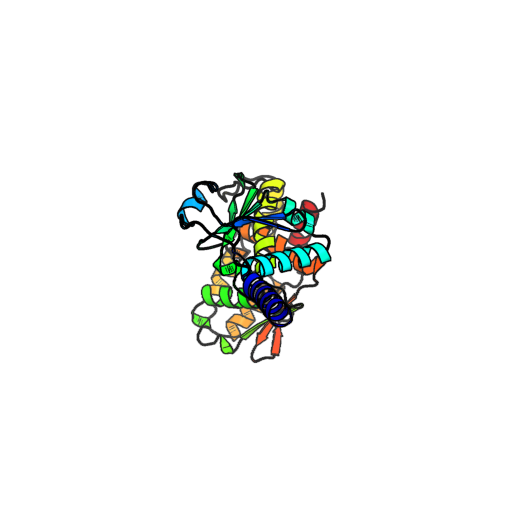12 200 ASP A CA 1
ATOM 1672 C C . ASP A 1 200 ? -11.512 14.774 3.519 1.00 71.12 200 ASP A C 1
ATOM 1674 O O . ASP A 1 200 ? -11.153 14.589 4.676 1.00 71.12 200 ASP A O 1
ATOM 1678 N N . ARG A 1 201 ? -10.693 15.313 2.611 1.00 75.56 201 ARG A N 1
ATOM 1679 C CA . ARG A 1 201 ? -9.320 15.714 2.941 1.00 75.56 201 ARG A CA 1
ATOM 1680 C C . ARG A 1 201 ? -9.296 16.886 3.907 1.00 75.56 201 ARG A C 1
ATOM 1682 O O . ARG A 1 201 ? -8.550 16.841 4.885 1.00 75.56 201 ARG A O 1
ATOM 1689 N N . GLU A 1 202 ? -10.085 17.920 3.638 1.00 67.56 202 GLU A N 1
ATOM 1690 C CA . GLU A 1 202 ? -10.131 19.112 4.488 1.00 67.56 202 GLU A CA 1
ATOM 1691 C C . GLU A 1 202 ? -10.666 18.762 5.882 1.00 67.56 202 GLU A C 1
ATOM 1693 O O . GLU A 1 202 ? -10.037 19.086 6.894 1.00 67.56 202 GLU A O 1
ATOM 1698 N N . GLY A 1 203 ? -11.759 17.990 5.934 1.00 74.19 203 GLY A N 1
ATOM 1699 C CA . GLY A 1 203 ? -12.307 17.467 7.182 1.00 74.19 203 GLY A CA 1
ATOM 1700 C C . GLY A 1 203 ? -11.318 16.574 7.935 1.00 74.19 203 GLY A C 1
ATOM 1701 O O . GLY A 1 203 ? -11.162 16.716 9.147 1.00 74.19 203 GLY A O 1
ATOM 1702 N N . PHE A 1 204 ? -10.609 15.691 7.230 1.00 83.31 204 PHE A N 1
ATOM 1703 C CA . PHE A 1 204 ? -9.631 14.780 7.820 1.00 83.31 204 PHE A CA 1
ATOM 1704 C C . PHE A 1 204 ? -8.430 15.530 8.404 1.00 83.31 204 PHE A C 1
ATOM 1706 O O . PHE A 1 204 ? -8.104 15.336 9.572 1.00 83.31 204 PHE A O 1
ATOM 1713 N N . SER A 1 205 ? -7.800 16.421 7.630 1.00 79.38 205 SER A N 1
ATOM 1714 C CA . SER A 1 205 ? -6.618 17.179 8.065 1.00 79.38 205 SER A CA 1
ATOM 1715 C C . SER A 1 205 ? -6.918 18.027 9.301 1.00 79.38 205 SER A C 1
ATOM 1717 O O . SER A 1 205 ? -6.169 17.976 10.278 1.00 79.38 205 SER A O 1
ATOM 1719 N N . GLY A 1 206 ? -8.038 18.760 9.296 1.00 79.19 206 GLY A N 1
ATOM 1720 C CA . GLY A 1 206 ? -8.452 19.565 10.446 1.00 79.19 206 GLY A CA 1
ATOM 1721 C C . GLY A 1 206 ? -8.730 18.712 11.686 1.00 79.19 206 GLY A C 1
ATOM 1722 O O . GLY A 1 206 ? -8.283 19.047 12.783 1.00 79.19 206 GLY A O 1
ATOM 1723 N N . LYS A 1 207 ? -9.404 17.566 11.520 1.00 84.38 207 LYS A N 1
ATOM 1724 C CA . LYS A 1 207 ? -9.694 16.656 12.637 1.00 84.38 207 LYS A CA 1
ATOM 1725 C C . LYS A 1 207 ? -8.435 16.011 13.205 1.00 84.38 207 LYS A C 1
ATOM 1727 O O . LYS A 1 207 ? -8.333 15.948 14.421 1.00 84.38 207 LYS A O 1
ATOM 1732 N N . VAL A 1 208 ? -7.484 15.579 12.369 1.00 85.62 208 VAL A N 1
ATOM 1733 C CA . VAL A 1 208 ? -6.213 14.988 12.830 1.00 85.62 208 VAL A CA 1
ATOM 1734 C C . VAL A 1 208 ? -5.374 16.007 13.592 1.00 85.62 208 VAL A C 1
ATOM 1736 O O . VAL A 1 208 ? -4.861 15.682 14.660 1.00 85.62 208 VAL A O 1
ATOM 1739 N N . GLN A 1 209 ? -5.256 17.240 13.091 1.00 83.56 209 GLN A N 1
ATOM 1740 C CA . GLN A 1 209 ? -4.498 18.304 13.764 1.00 83.56 209 GLN A CA 1
ATOM 1741 C C . GLN A 1 209 ? -5.130 18.726 15.100 1.00 83.56 209 GLN A C 1
ATOM 1743 O O . GLN A 1 209 ? -4.412 19.103 16.022 1.00 83.56 209 GLN A O 1
ATOM 1748 N N . GLY A 1 210 ? -6.457 18.622 15.223 1.00 84.19 210 GLY A N 1
ATOM 1749 C CA . GLY A 1 210 ? -7.196 18.931 16.451 1.00 84.19 210 GLY A CA 1
ATOM 1750 C C . GLY A 1 210 ? -7.144 17.851 17.540 1.00 84.19 210 GLY A C 1
ATOM 1751 O O . GLY A 1 210 ? -7.786 18.007 18.580 1.00 84.19 210 GLY A O 1
ATOM 1752 N N . ILE A 1 211 ? -6.425 16.741 17.334 1.00 89.25 211 ILE A N 1
ATOM 1753 C CA . ILE A 1 211 ? -6.309 15.691 18.353 1.00 89.25 211 ILE A CA 1
ATOM 1754 C C . ILE A 1 211 ? -5.263 16.107 19.395 1.00 89.25 211 ILE A C 1
ATOM 1756 O O . ILE A 1 211 ? -4.063 16.090 19.133 1.00 89.25 211 ILE A O 1
ATOM 1760 N N . HIS A 1 212 ? -5.711 16.425 20.609 1.00 87.56 212 HIS A N 1
ATOM 1761 C CA . HIS A 1 212 ? -4.830 16.778 21.737 1.00 87.56 212 HIS A CA 1
ATOM 1762 C C . HIS A 1 212 ? -4.949 15.805 22.926 1.00 87.56 212 HIS A C 1
ATOM 1764 O O . HIS A 1 212 ? -4.264 15.931 23.947 1.00 87.56 212 HIS A O 1
ATOM 1770 N N . SER A 1 213 ? -5.819 14.802 22.811 1.00 89.38 213 SER A N 1
ATOM 1771 C CA . SER A 1 213 ? -6.069 13.815 23.858 1.00 89.38 213 SER A CA 1
ATOM 1772 C C . SER A 1 213 ? -6.492 12.464 23.282 1.00 89.38 213 SER A C 1
ATOM 1774 O O . SER A 1 213 ? -6.783 12.350 22.090 1.00 89.38 213 SER A O 1
ATOM 1776 N N . VAL A 1 214 ? -6.523 11.436 24.135 1.00 89.44 214 VAL A N 1
ATOM 1777 C CA . VAL A 1 214 ? -7.021 10.107 23.754 1.00 89.44 214 VAL A CA 1
ATOM 1778 C C . VAL A 1 214 ? -8.508 10.166 23.418 1.00 89.44 214 VAL A C 1
ATOM 1780 O O . VAL A 1 214 ? -8.937 9.563 22.445 1.00 89.44 214 VAL A O 1
ATOM 1783 N N . GLU A 1 215 ? -9.295 10.945 24.153 1.00 90.88 215 GLU A N 1
ATOM 1784 C CA . GLU A 1 215 ? -10.720 11.151 23.879 1.00 90.88 215 GLU A CA 1
ATOM 1785 C C . GLU A 1 215 ? -10.927 11.800 22.504 1.00 90.88 215 GLU A C 1
ATOM 1787 O O . GLU A 1 215 ? -11.809 11.396 21.741 1.00 90.88 215 GLU A O 1
ATOM 1792 N N . GLY A 1 216 ? -10.067 12.763 22.150 1.00 92.44 216 GLY A N 1
ATOM 1793 C CA . GLY A 1 216 ? -10.028 13.343 20.809 1.00 92.44 216 GLY A CA 1
ATOM 1794 C C . GLY A 1 216 ? -9.695 12.302 19.738 1.00 92.44 216 GLY A C 1
ATOM 1795 O O . GLY A 1 216 ? -10.328 12.282 18.684 1.00 92.44 216 GLY A O 1
ATOM 1796 N N . LEU A 1 217 ? -8.762 11.389 20.025 1.00 93.44 217 LEU A N 1
ATOM 1797 C CA . LEU A 1 217 ? -8.386 10.305 19.118 1.00 93.44 217 LEU A CA 1
ATOM 1798 C C . LEU A 1 217 ? -9.536 9.308 18.904 1.00 93.44 217 LEU A C 1
ATOM 1800 O O . LEU A 1 217 ? -9.814 8.912 17.774 1.00 93.44 217 LEU A O 1
ATOM 1804 N N . VAL A 1 218 ? -10.242 8.943 19.974 1.00 94.94 218 VAL A N 1
ATOM 1805 C CA . VAL A 1 218 ? -11.433 8.082 19.922 1.00 94.94 218 VAL A CA 1
ATOM 1806 C C . VAL A 1 218 ? -12.541 8.747 19.107 1.00 94.94 218 VAL A C 1
ATOM 1808 O O . VAL A 1 218 ? -13.118 8.122 18.217 1.00 94.94 218 VAL A O 1
ATOM 1811 N N . THR A 1 219 ? -12.789 10.038 19.343 1.00 94.50 219 THR A N 1
ATOM 1812 C CA . THR A 1 219 ? -13.768 10.830 18.581 1.00 94.50 219 THR A CA 1
ATOM 1813 C C . THR A 1 219 ? -13.415 10.861 17.094 1.00 94.50 219 THR A C 1
ATOM 1815 O O . THR A 1 219 ? -14.276 10.636 16.241 1.00 94.50 219 THR A O 1
ATOM 1818 N N . PHE A 1 220 ? -12.136 11.081 16.775 1.00 94.25 220 PHE A N 1
ATOM 1819 C CA . PHE A 1 220 ? -11.635 11.029 15.408 1.00 94.25 220 PHE A CA 1
ATOM 1820 C C . PHE A 1 220 ? -11.877 9.662 14.762 1.00 94.25 220 PHE A C 1
ATOM 1822 O O . PHE A 1 220 ? -12.358 9.614 13.634 1.00 94.25 220 PHE A O 1
ATOM 1829 N N . PHE A 1 221 ? -11.602 8.554 15.454 1.00 95.81 221 PHE A N 1
ATOM 1830 C CA . PHE A 1 221 ? -11.779 7.224 14.873 1.00 95.81 221 PHE A CA 1
ATOM 1831 C C . PHE A 1 221 ? -13.237 6.802 14.703 1.00 95.81 221 PHE A C 1
ATOM 1833 O O . PHE A 1 221 ? -13.548 6.123 13.724 1.00 95.81 221 PHE A O 1
ATOM 1840 N N . HIS A 1 222 ? -14.145 7.243 15.576 1.00 95.00 222 HIS A N 1
ATOM 1841 C CA . HIS A 1 222 ? -15.579 7.077 15.331 1.00 95.00 222 HIS A CA 1
ATOM 1842 C C . HIS A 1 222 ? -16.015 7.833 14.076 1.00 95.00 222 HIS A C 1
ATOM 1844 O O . HIS A 1 222 ? -16.667 7.253 13.209 1.00 95.00 222 HIS A O 1
ATOM 1850 N N . TRP A 1 223 ? -15.597 9.094 13.937 1.00 93.06 223 TRP A N 1
ATOM 1851 C CA . TRP A 1 223 ? -15.856 9.866 12.724 1.00 93.06 223 TRP A CA 1
ATOM 1852 C C . TRP A 1 223 ? -15.265 9.184 11.481 1.00 93.06 223 TRP A C 1
ATOM 1854 O O . TRP A 1 223 ? -15.970 8.966 10.499 1.00 93.06 223 TRP A O 1
ATOM 1864 N N . PHE A 1 224 ? -13.992 8.785 11.539 1.00 93.38 224 PHE A N 1
ATOM 1865 C CA . PHE A 1 224 ? -13.303 8.122 10.436 1.00 93.38 224 PHE A CA 1
ATOM 1866 C C . PHE A 1 224 ? -14.054 6.864 10.001 1.00 93.38 224 PHE A C 1
ATOM 1868 O O . PHE A 1 224 ? -14.273 6.665 8.813 1.00 93.38 224 PHE A O 1
ATOM 1875 N N . LYS A 1 225 ? -14.484 6.031 10.952 1.00 94.12 225 LYS A N 1
ATOM 1876 C CA . LYS A 1 225 ? -15.215 4.794 10.675 1.00 94.12 225 LYS A CA 1
ATOM 1877 C C . LYS A 1 225 ? -16.575 5.046 10.011 1.00 94.12 225 LYS A C 1
ATOM 1879 O O . LYS A 1 225 ? -16.930 4.342 9.069 1.00 94.12 225 LYS A O 1
ATOM 1884 N N . HIS A 1 226 ? -17.344 6.012 10.509 1.00 91.88 226 HIS A N 1
ATOM 1885 C CA . HIS A 1 226 ? -18.749 6.172 10.123 1.00 91.88 226 HIS A CA 1
ATOM 1886 C C . HIS A 1 226 ? -18.982 7.146 8.967 1.00 91.88 226 HIS A C 1
ATOM 1888 O O . HIS A 1 226 ? -19.910 6.940 8.188 1.00 91.88 226 HIS A O 1
ATOM 1894 N N . GLU A 1 227 ? -18.162 8.187 8.847 1.00 89.44 227 GLU A N 1
ATOM 1895 C CA . GLU A 1 227 ? -18.421 9.300 7.928 1.00 89.44 227 GLU A CA 1
ATOM 1896 C C . GLU A 1 227 ? -17.394 9.415 6.804 1.00 89.44 227 GLU A C 1
ATOM 1898 O O . GLU A 1 227 ? -17.732 9.902 5.728 1.00 89.44 227 GLU A O 1
ATOM 1903 N N . SER A 1 228 ? -16.150 8.982 7.025 1.00 90.69 228 SER A N 1
ATOM 1904 C CA . SER A 1 228 ? -15.102 9.151 6.019 1.00 90.69 228 SER A CA 1
ATOM 1905 C C . SER A 1 228 ? -15.206 8.114 4.901 1.00 90.69 228 SER A C 1
ATOM 1907 O O . SER A 1 228 ? -15.375 6.915 5.135 1.00 90.69 228 SER A O 1
ATOM 1909 N N . SER A 1 229 ? -15.007 8.569 3.667 1.00 91.88 229 SER A N 1
ATOM 1910 C CA . SER A 1 229 ? -14.757 7.718 2.503 1.00 91.88 229 SER A CA 1
ATOM 1911 C C . SER A 1 229 ? -13.331 7.164 2.464 1.00 91.88 229 SER A C 1
ATOM 1913 O O . SER A 1 229 ? -13.038 6.294 1.647 1.00 91.88 229 SER A O 1
ATOM 1915 N N . PHE A 1 230 ? -12.411 7.669 3.289 1.00 92.94 230 PHE A N 1
ATOM 1916 C CA . PHE A 1 230 ? -11.031 7.198 3.317 1.00 92.94 230 PHE A CA 1
ATOM 1917 C C . PHE A 1 230 ? -10.914 5.847 4.009 1.00 92.94 230 PHE A C 1
ATOM 1919 O O . PHE A 1 230 ? -11.626 5.547 4.968 1.00 92.94 230 PHE A O 1
ATOM 1926 N N . LEU A 1 231 ? -9.982 5.041 3.509 1.00 94.00 231 LEU A N 1
ATOM 1927 C CA . LEU A 1 231 ? -9.694 3.696 4.006 1.00 94.00 231 LEU A CA 1
ATOM 1928 C C . LEU A 1 231 ? -8.365 3.641 4.762 1.00 94.00 231 LEU A C 1
ATOM 1930 O O . LEU A 1 231 ? -8.028 2.617 5.342 1.00 94.00 231 LEU A O 1
ATOM 1934 N N . SER A 1 232 ? -7.618 4.740 4.807 1.00 92.69 232 SER A N 1
ATOM 1935 C CA . SER A 1 232 ? -6.336 4.841 5.494 1.00 92.69 232 SER A CA 1
ATOM 1936 C C . SER A 1 232 ? -6.046 6.282 5.886 1.00 92.69 232 SER A C 1
ATOM 1938 O O . SER A 1 232 ? -6.592 7.218 5.302 1.00 92.69 232 SER A O 1
ATOM 1940 N N . LEU A 1 233 ? -5.125 6.463 6.835 1.00 87.75 233 LEU A N 1
ATOM 1941 C CA . LEU A 1 233 ? -4.581 7.779 7.163 1.00 87.75 233 LEU A CA 1
ATOM 1942 C C . LEU A 1 233 ? -3.830 8.415 5.979 1.00 87.75 233 LEU A C 1
ATOM 1944 O O . LEU A 1 233 ? -3.748 9.633 5.888 1.00 87.75 233 LEU A O 1
ATOM 1948 N N . SER A 1 234 ? -3.292 7.603 5.062 1.00 88.06 234 SER A N 1
ATOM 1949 C CA . SER A 1 234 ? -2.574 8.090 3.876 1.00 88.06 234 SER A CA 1
ATOM 1950 C C . SER A 1 234 ? -3.495 8.556 2.748 1.00 88.06 234 SER A C 1
ATOM 1952 O O . SER A 1 234 ? -3.042 9.303 1.886 1.00 88.06 234 SER A O 1
ATOM 1954 N N . SER A 1 235 ? -4.782 8.191 2.761 1.00 88.44 235 SER A N 1
ATOM 1955 C CA . SER A 1 235 ? -5.725 8.563 1.697 1.00 88.44 235 SER A CA 1
ATOM 1956 C C . SER A 1 235 ? -5.874 10.083 1.534 1.00 88.44 235 SER A C 1
ATOM 1958 O O . SER A 1 235 ? -6.147 10.565 0.442 1.00 88.44 235 SER A O 1
ATOM 1960 N N . SER A 1 236 ? -5.651 10.869 2.592 1.00 84.75 236 SER A N 1
ATOM 1961 C CA . SER A 1 236 ? -5.770 12.333 2.544 1.00 84.75 236 SER A CA 1
ATOM 1962 C C . SER A 1 236 ? -4.574 13.049 1.897 1.00 84.75 236 SER A C 1
ATOM 1964 O O . SER A 1 236 ? -4.569 14.280 1.827 1.00 84.75 236 SER A O 1
ATOM 1966 N N . MET A 1 237 ? -3.530 12.323 1.482 1.00 84.81 237 MET A N 1
ATOM 1967 C CA . MET A 1 237 ? -2.278 12.911 0.985 1.00 84.81 237 MET A CA 1
ATOM 1968 C C . MET A 1 237 ? -2.357 13.355 -0.485 1.00 84.81 237 MET A C 1
ATOM 1970 O O . MET A 1 237 ? -1.760 14.365 -0.852 1.00 84.81 237 MET A O 1
ATOM 1974 N N . GLY A 1 238 ? -3.138 12.656 -1.308 1.00 84.00 238 GLY A N 1
ATOM 1975 C CA . GLY A 1 238 ? -3.368 12.962 -2.724 1.00 84.00 238 GLY A CA 1
ATOM 1976 C C . GLY A 1 238 ? -4.491 12.093 -3.301 1.00 84.00 238 GLY A C 1
ATOM 1977 O O . GLY A 1 238 ? -4.788 11.040 -2.749 1.00 84.00 238 GLY A O 1
ATOM 1978 N N . MET A 1 239 ? -5.158 12.526 -4.376 1.00 85.88 239 MET A N 1
ATOM 1979 C CA . MET A 1 239 ? -6.231 11.721 -4.997 1.00 85.88 239 MET A CA 1
ATOM 1980 C C . MET A 1 239 ? -5.693 10.383 -5.530 1.00 85.88 239 MET A C 1
ATOM 1982 O O . MET A 1 239 ? -6.377 9.365 -5.475 1.00 85.88 239 MET A O 1
ATOM 1986 N N . ASN A 1 240 ? -4.442 10.385 -5.999 1.00 86.50 240 ASN A N 1
ATOM 1987 C CA . ASN A 1 240 ? -3.692 9.187 -6.369 1.00 86.50 240 ASN A CA 1
ATOM 1988 C C . ASN A 1 240 ? -3.438 8.277 -5.152 1.00 86.50 240 ASN A C 1
ATOM 1990 O O . ASN A 1 240 ? -3.578 7.064 -5.257 1.00 86.50 240 ASN A O 1
ATOM 1994 N N . GLU A 1 241 ? -3.100 8.855 -3.995 1.00 90.81 241 GLU A N 1
ATOM 1995 C CA . GLU A 1 241 ? -2.894 8.119 -2.738 1.00 90.81 241 GLU A CA 1
ATOM 1996 C C . GLU A 1 241 ? -4.201 7.500 -2.245 1.00 90.81 241 GLU A C 1
ATOM 1998 O O . GLU A 1 241 ? -4.222 6.361 -1.790 1.00 90.81 241 GLU A O 1
ATOM 2003 N N . ASP A 1 242 ? -5.314 8.226 -2.367 1.00 91.88 242 ASP A N 1
ATOM 2004 C CA . ASP A 1 242 ? -6.638 7.714 -2.029 1.00 91.88 242 ASP A CA 1
ATOM 2005 C C . ASP A 1 242 ? -7.007 6.494 -2.882 1.00 91.88 242 ASP A C 1
ATOM 2007 O O . ASP A 1 242 ? -7.451 5.478 -2.344 1.00 91.88 242 ASP A O 1
ATOM 2011 N N . PHE A 1 243 ? -6.751 6.553 -4.194 1.00 93.44 243 PHE A N 1
ATOM 2012 C CA . PHE A 1 243 ? -6.936 5.403 -5.078 1.00 93.44 243 PHE A CA 1
ATOM 2013 C C . PHE A 1 243 ? -6.057 4.221 -4.664 1.00 93.44 243 PHE A C 1
ATOM 2015 O O . PHE A 1 243 ? -6.571 3.116 -4.490 1.00 93.44 243 PHE A O 1
ATOM 2022 N N . ALA A 1 244 ? -4.756 4.441 -4.457 1.00 95.38 244 ALA A N 1
ATOM 2023 C CA . ALA A 1 244 ? -3.832 3.379 -4.067 1.00 95.38 244 ALA A CA 1
ATOM 2024 C C . ALA A 1 244 ? -4.208 2.749 -2.712 1.00 95.38 244 ALA A C 1
ATOM 2026 O O . ALA A 1 244 ? -4.167 1.528 -2.562 1.00 95.38 244 ALA A O 1
ATOM 2027 N N . GLU A 1 245 ? -4.661 3.540 -1.735 1.00 96.38 245 GLU A N 1
ATOM 2028 C CA . GLU A 1 245 ? -5.144 3.016 -0.453 1.00 96.38 245 GLU A CA 1
ATOM 2029 C C . GLU A 1 245 ? -6.467 2.251 -0.579 1.00 96.38 245 GLU A C 1
ATOM 2031 O O . GLU A 1 245 ? -6.648 1.227 0.088 1.00 96.38 245 GLU A O 1
ATOM 2036 N N . ALA A 1 246 ? -7.386 2.705 -1.435 1.00 96.25 246 ALA A N 1
ATOM 2037 C CA . ALA A 1 246 ? -8.615 1.972 -1.726 1.00 96.25 246 ALA A CA 1
ATOM 2038 C C . ALA A 1 246 ? -8.320 0.637 -2.425 1.00 96.25 246 ALA A C 1
ATOM 2040 O O . ALA A 1 246 ? -8.898 -0.388 -2.058 1.00 96.25 246 ALA A O 1
ATOM 2041 N N . PHE A 1 247 ? -7.373 0.635 -3.364 1.00 97.44 247 PHE A N 1
ATOM 2042 C CA . PHE A 1 247 ? -6.883 -0.558 -4.048 1.00 97.44 247 PHE A CA 1
ATOM 2043 C C . PHE A 1 247 ? -6.286 -1.567 -3.062 1.00 97.44 247 PHE A C 1
ATOM 2045 O O . PHE A 1 247 ? -6.672 -2.735 -3.058 1.00 97.44 247 PHE A O 1
ATOM 2052 N N . VAL A 1 248 ? -5.412 -1.119 -2.155 1.00 97.69 248 VAL A N 1
ATOM 2053 C CA 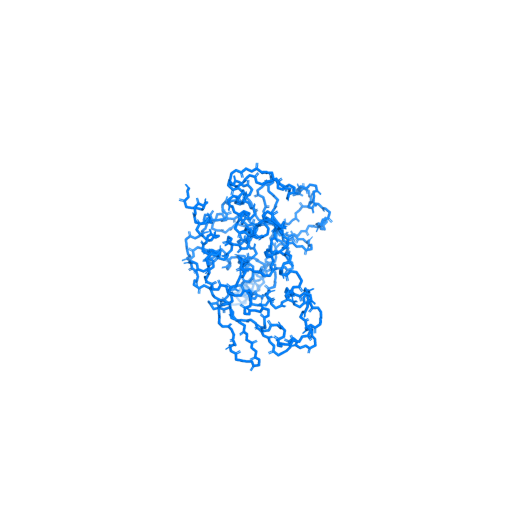. VAL A 1 248 ? -4.873 -1.961 -1.076 1.00 97.69 248 VAL A CA 1
ATOM 2054 C C . VAL A 1 248 ? -6.004 -2.579 -0.259 1.00 97.69 248 VAL A C 1
ATOM 2056 O O . VAL A 1 248 ? -6.033 -3.797 -0.072 1.00 97.69 248 VAL A O 1
ATOM 2059 N N . TYR A 1 249 ? -6.939 -1.762 0.235 1.00 97.19 249 TYR A N 1
ATOM 2060 C CA . TYR A 1 249 ? -8.003 -2.263 1.102 1.00 97.19 249 TYR A CA 1
ATOM 2061 C C . TYR A 1 249 ? -8.929 -3.246 0.383 1.00 97.19 249 TYR A C 1
ATOM 2063 O O . TYR A 1 249 ? -9.320 -4.237 0.994 1.00 97.19 249 TYR A O 1
ATOM 2071 N N . TYR A 1 250 ? -9.219 -3.041 -0.906 1.00 97.44 250 TYR A N 1
ATOM 2072 C CA . TYR A 1 250 ? -9.991 -3.987 -1.715 1.00 97.44 250 TYR A CA 1
ATOM 2073 C C . TYR A 1 250 ? -9.420 -5.409 -1.631 1.00 97.44 250 TYR A C 1
ATOM 2075 O O . TYR A 1 250 ? -10.137 -6.348 -1.277 1.00 97.44 250 TYR A O 1
ATOM 2083 N N . PHE A 1 251 ? -8.111 -5.569 -1.848 1.00 97.81 251 PHE A N 1
ATOM 2084 C CA . PHE A 1 251 ? -7.476 -6.886 -1.777 1.00 97.81 251 PHE A CA 1
ATOM 2085 C C . PHE A 1 251 ? -7.323 -7.404 -0.351 1.00 97.81 251 PHE A C 1
ATOM 2087 O O . PHE A 1 251 ? -7.574 -8.583 -0.092 1.00 97.81 251 PHE A O 1
ATOM 2094 N N . LEU A 1 252 ? -6.923 -6.546 0.590 1.00 97.25 252 LEU A N 1
ATOM 2095 C CA . LEU A 1 252 ? -6.756 -6.951 1.984 1.00 97.25 252 LEU A CA 1
ATOM 2096 C C . LEU A 1 252 ? -8.083 -7.438 2.585 1.00 97.25 252 LEU A C 1
ATOM 2098 O O . LEU A 1 252 ? -8.133 -8.520 3.172 1.00 97.25 252 LEU A O 1
ATOM 2102 N N . ASN A 1 253 ? -9.168 -6.691 2.387 1.00 95.69 253 ASN A N 1
ATOM 2103 C CA . ASN A 1 253 ? -10.494 -7.072 2.857 1.00 95.69 253 ASN A CA 1
ATOM 2104 C C . ASN A 1 253 ? -11.034 -8.285 2.081 1.00 95.69 253 ASN A C 1
ATOM 2106 O O . ASN A 1 253 ? -11.359 -9.304 2.686 1.00 95.69 253 ASN A O 1
ATOM 2110 N N . GLY A 1 254 ? -11.059 -8.225 0.746 1.00 94.88 254 GLY A N 1
ATOM 2111 C CA . GLY A 1 254 ? -11.699 -9.248 -0.089 1.00 94.88 254 GLY A CA 1
ATOM 2112 C C . GLY A 1 254 ? -11.009 -10.616 -0.073 1.00 94.88 254 GLY A C 1
ATOM 2113 O O . GLY A 1 254 ? -11.681 -11.643 -0.120 1.00 94.88 254 GLY A O 1
ATOM 2114 N N . TYR A 1 255 ? -9.676 -10.656 0.036 1.00 97.06 255 TYR A N 1
ATOM 2115 C CA . TYR A 1 255 ? -8.904 -11.897 -0.134 1.00 97.06 255 TYR A CA 1
ATOM 2116 C C . TYR A 1 255 ? -8.248 -12.390 1.158 1.00 97.06 255 TYR A C 1
ATOM 2118 O O . TYR A 1 255 ? -8.025 -13.598 1.324 1.00 97.06 255 TYR A O 1
ATOM 2126 N N . TYR A 1 256 ? -7.951 -11.486 2.095 1.00 97.50 256 TYR A N 1
ATOM 2127 C CA . TYR A 1 256 ? -7.348 -11.832 3.385 1.00 97.50 256 TYR A CA 1
ATOM 2128 C C . TYR A 1 256 ? -8.313 -11.683 4.563 1.00 97.50 256 TYR A C 1
ATOM 2130 O O . TYR A 1 256 ? -7.935 -12.070 5.669 1.00 97.50 256 TYR A O 1
ATOM 2138 N N . ASN A 1 257 ? -9.539 -11.184 4.339 1.00 96.12 257 ASN A N 1
ATOM 2139 C CA . ASN A 1 257 ? -10.490 -10.840 5.402 1.00 96.12 257 ASN A CA 1
ATOM 2140 C C . ASN A 1 257 ? -9.834 -9.938 6.463 1.00 96.12 257 ASN A C 1
ATOM 2142 O O . ASN A 1 257 ? -10.020 -10.127 7.665 1.00 96.12 257 ASN A O 1
ATOM 2146 N N . TYR A 1 258 ? -8.976 -9.023 6.001 1.00 97.69 258 TYR A N 1
ATOM 2147 C CA . TYR A 1 258 ? -8.199 -8.150 6.863 1.00 97.69 258 TYR A CA 1
ATOM 2148 C C . TYR A 1 258 ? -9.071 -7.050 7.457 1.00 97.69 258 TYR A C 1
ATOM 2150 O O . TYR A 1 258 ? -9.767 -6.336 6.739 1.00 97.69 258 TYR A O 1
ATOM 2158 N N . LYS A 1 259 ? -8.958 -6.875 8.770 1.00 97.00 259 LYS A N 1
ATOM 2159 C CA . LYS A 1 259 ? -9.571 -5.787 9.534 1.00 97.00 259 LYS A CA 1
ATOM 2160 C C . LYS A 1 259 ? -8.528 -5.136 10.414 1.00 97.00 259 LYS A C 1
ATOM 2162 O O . LYS A 1 259 ? -7.620 -5.818 10.885 1.00 97.00 259 LYS A O 1
ATOM 2167 N N . ILE A 1 260 ? -8.682 -3.846 10.688 1.00 97.81 260 ILE A N 1
ATOM 2168 C CA . ILE A 1 260 ? -7.830 -3.132 11.639 1.00 97.81 260 ILE A CA 1
ATOM 2169 C C . ILE A 1 260 ? -8.672 -2.469 12.721 1.00 97.81 260 ILE A C 1
ATOM 2171 O O . ILE A 1 260 ? -9.546 -1.659 12.428 1.00 97.81 260 ILE A O 1
ATOM 2175 N N . SER A 1 261 ? -8.401 -2.809 13.974 1.00 98.19 261 SER A N 1
ATOM 2176 C CA . SER A 1 261 ? -9.152 -2.314 15.130 1.00 98.19 261 SER A CA 1
ATOM 2177 C C . SER A 1 261 ? -8.282 -1.383 15.974 1.00 98.19 261 SER A C 1
ATOM 2179 O O . SER A 1 261 ? -7.070 -1.582 16.081 1.00 98.19 261 SER A O 1
ATOM 2181 N N . PHE A 1 262 ? -8.895 -0.370 16.583 1.00 98.06 262 PHE A N 1
ATOM 2182 C CA . PHE A 1 262 ? -8.240 0.512 17.545 1.00 98.06 262 PHE A CA 1
ATOM 2183 C C . PHE A 1 262 ? -8.286 -0.112 18.941 1.00 98.06 262 PHE A C 1
ATOM 2185 O O . PHE A 1 262 ? -9.356 -0.481 19.439 1.00 98.06 262 PHE A O 1
ATOM 2192 N N . VAL A 1 263 ? -7.119 -0.221 19.570 1.00 97.88 263 VAL A N 1
ATOM 219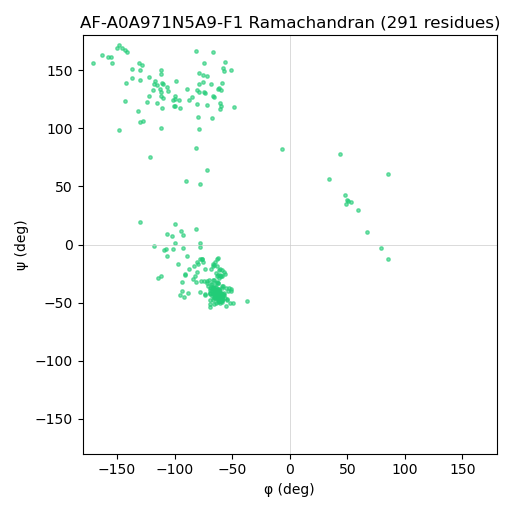3 C CA . VAL A 1 263 ? -6.939 -0.782 20.909 1.00 97.88 263 VAL A CA 1
ATOM 2194 C C . VAL A 1 263 ? -6.516 0.336 21.851 1.00 97.88 263 VAL A C 1
ATOM 2196 O O . VAL A 1 263 ? -5.535 1.023 21.575 1.00 97.88 263 VAL A O 1
ATOM 2199 N N . LEU A 1 264 ? -7.226 0.483 22.967 1.00 96.81 264 LEU A N 1
ATOM 2200 C CA . LEU A 1 264 ? -6.907 1.412 24.045 1.00 96.81 264 LEU A CA 1
ATOM 2201 C C . LEU A 1 264 ? -6.735 0.627 25.349 1.00 96.81 264 LEU A C 1
ATOM 2203 O O . LEU A 1 264 ? -7.588 -0.189 25.693 1.00 96.81 264 LEU A O 1
ATOM 2207 N N . ASP A 1 265 ? -5.608 0.830 26.029 1.00 95.00 265 ASP A N 1
ATOM 2208 C CA . ASP A 1 265 ? -5.230 0.163 27.280 1.00 95.00 265 ASP A CA 1
ATOM 2209 C C . ASP A 1 265 ? -5.423 -1.366 27.226 1.00 95.00 265 ASP A C 1
ATOM 2211 O O . ASP A 1 265 ? -5.955 -2.007 28.131 1.00 95.00 265 ASP A O 1
ATOM 2215 N N . GLY A 1 266 ? -5.024 -1.963 26.097 1.00 94.75 266 GLY A N 1
ATOM 2216 C CA . GLY A 1 266 ? -5.120 -3.405 25.843 1.00 94.75 266 GLY A CA 1
ATOM 2217 C C . GLY A 1 266 ? -6.509 -3.915 25.437 1.00 94.75 266 GLY A C 1
ATOM 2218 O O . GLY A 1 266 ? -6.638 -5.089 25.094 1.00 94.75 266 GLY A O 1
ATOM 2219 N N . THR A 1 267 ? -7.532 -3.058 25.406 1.00 96.38 267 THR A N 1
ATOM 2220 C CA . THR A 1 267 ? -8.905 -3.425 25.029 1.00 96.38 267 THR A CA 1
ATOM 2221 C C . THR A 1 267 ? -9.253 -2.896 23.641 1.00 96.38 267 THR A C 1
ATOM 2223 O O . THR A 1 267 ? -8.974 -1.745 23.314 1.00 96.38 267 THR A O 1
ATOM 2226 N N . VAL A 1 268 ? -9.878 -3.726 22.800 1.00 97.44 268 VAL A N 1
ATOM 2227 C CA . VAL A 1 268 ? -10.417 -3.274 21.507 1.00 97.44 268 VAL A CA 1
ATOM 2228 C C . VAL A 1 268 ? -11.581 -2.324 21.783 1.00 97.44 268 VAL A C 1
ATOM 2230 O O . VAL A 1 268 ? -12.633 -2.759 22.243 1.00 97.44 268 VAL A O 1
ATOM 2233 N N . LEU A 1 269 ? -11.379 -1.034 21.514 1.00 97.50 269 LEU A N 1
ATOM 2234 C CA . LEU A 1 269 ? -12.380 0.003 21.763 1.00 97.50 269 LEU A CA 1
ATOM 2235 C C . LEU A 1 269 ? -13.225 0.279 20.517 1.00 97.50 269 LEU A C 1
ATOM 2237 O O . LEU A 1 269 ? -14.437 0.447 20.613 1.00 97.50 269 LEU A O 1
ATOM 2241 N N . ILE A 1 270 ? -12.592 0.301 19.341 1.00 97.56 270 ILE A N 1
ATOM 2242 C CA . ILE A 1 270 ? -13.280 0.457 18.058 1.00 97.56 270 ILE A CA 1
ATOM 2243 C C . ILE A 1 270 ? -12.834 -0.688 17.163 1.00 97.56 270 ILE A C 1
ATOM 2245 O O . ILE A 1 270 ? -11.704 -0.711 16.676 1.00 97.56 270 ILE A O 1
ATOM 2249 N N . ASP A 1 271 ? -13.725 -1.653 16.963 1.00 97.00 271 ASP A N 1
ATOM 2250 C CA . ASP A 1 271 ? -13.478 -2.742 16.024 1.00 97.00 271 ASP A CA 1
ATOM 2251 C C . ASP A 1 271 ? -13.564 -2.245 14.579 1.00 97.00 271 ASP A C 1
ATOM 2253 O O . ASP A 1 271 ? -14.383 -1.372 14.303 1.00 97.00 271 ASP A O 1
ATOM 2257 N N . ASP A 1 272 ? -12.752 -2.790 13.674 1.00 96.00 272 ASP A N 1
ATOM 2258 C CA . ASP A 1 272 ? -12.801 -2.536 12.227 1.00 96.00 272 ASP A CA 1
ATOM 2259 C C . ASP A 1 272 ? -12.990 -1.051 11.846 1.00 96.00 272 ASP A C 1
ATOM 2261 O O . ASP A 1 272 ? -14.076 -0.583 11.492 1.00 96.00 272 ASP A O 1
ATOM 2265 N N . LEU A 1 273 ? -11.907 -0.280 11.924 1.00 96.56 273 LEU A N 1
ATOM 2266 C CA . LEU A 1 273 ? -11.863 1.133 11.535 1.00 96.56 273 LEU A CA 1
ATOM 2267 C C . LEU A 1 273 ? -12.200 1.350 10.058 1.00 96.56 273 LEU A C 1
ATOM 2269 O O . LEU A 1 273 ? -12.675 2.422 9.676 1.00 96.56 273 LEU A O 1
ATOM 2273 N N . GLN A 1 274 ? -11.958 0.336 9.232 1.00 94.75 274 GLN A N 1
ATOM 2274 C CA . GLN A 1 274 ? -12.157 0.378 7.789 1.00 94.75 274 GLN A CA 1
ATOM 2275 C C . GLN A 1 274 ? -13.533 -0.156 7.378 1.00 94.75 274 GLN A C 1
ATOM 2277 O O . GLN A 1 274 ? -13.774 -0.331 6.188 1.00 94.75 274 GLN A O 1
ATOM 2282 N N . THR A 1 275 ? -14.443 -0.362 8.341 1.00 92.81 275 THR A N 1
ATOM 2283 C CA . THR A 1 275 ? -15.770 -0.920 8.073 1.00 92.81 275 THR A CA 1
ATOM 2284 C C . THR A 1 275 ? -16.499 -0.194 6.943 1.00 92.81 275 THR A C 1
ATOM 2286 O O . THR A 1 275 ? -16.325 1.012 6.730 1.00 92.81 275 THR A O 1
ATOM 2289 N N . SER A 1 276 ? -17.341 -0.946 6.245 1.00 90.88 276 SER A N 1
ATOM 2290 C CA . SER A 1 276 ? -18.143 -0.460 5.129 1.00 90.88 276 SER A CA 1
ATOM 2291 C C . SER A 1 276 ? -19.066 0.698 5.540 1.00 90.88 276 SER A C 1
ATOM 2293 O O . SER A 1 276 ? -19.673 0.718 6.613 1.00 90.88 276 SER A O 1
ATOM 2295 N N . ASN A 1 277 ? -19.150 1.683 4.651 1.00 92.50 277 ASN A N 1
ATOM 2296 C CA . ASN A 1 277 ? -20.154 2.737 4.636 1.00 92.50 277 ASN A CA 1
ATOM 2297 C C . ASN A 1 277 ? -20.447 3.082 3.168 1.00 92.50 277 ASN A C 1
ATOM 2299 O O . ASN A 1 277 ? -19.691 2.689 2.279 1.00 92.50 277 ASN A O 1
ATOM 2303 N N . LEU A 1 278 ? -21.496 3.867 2.907 1.00 92.38 278 LEU A N 1
ATOM 2304 C CA . LEU A 1 278 ? -21.945 4.155 1.539 1.00 92.38 278 LEU A CA 1
ATOM 2305 C C . LEU A 1 278 ? -20.827 4.676 0.614 1.00 92.38 278 LEU A C 1
ATOM 2307 O O . LEU A 1 278 ? -20.809 4.351 -0.572 1.00 92.38 278 LEU A O 1
ATOM 2311 N N . LEU A 1 279 ? -19.909 5.502 1.124 1.00 92.38 279 LEU A N 1
ATOM 2312 C CA . LEU A 1 279 ? -18.828 6.068 0.315 1.00 92.38 279 LEU A CA 1
ATOM 2313 C C . LEU A 1 279 ? -17.703 5.052 0.089 1.00 92.38 279 LEU A C 1
ATOM 2315 O O . LEU A 1 279 ? -17.198 4.932 -1.026 1.00 92.38 279 LEU A O 1
ATOM 2319 N N . ARG A 1 280 ? -17.339 4.280 1.117 1.00 94.06 280 ARG A N 1
ATOM 2320 C CA . ARG A 1 280 ? -16.352 3.197 0.998 1.00 94.06 280 ARG A CA 1
ATOM 2321 C C . ARG A 1 280 ? -16.838 2.098 0.060 1.00 94.06 280 ARG A C 1
ATOM 2323 O O . ARG A 1 280 ? -16.064 1.646 -0.774 1.00 94.06 280 ARG A O 1
ATOM 2330 N N . ASP A 1 281 ? -18.118 1.745 0.113 1.00 95.38 281 ASP A N 1
ATOM 2331 C CA . ASP A 1 281 ? -18.713 0.752 -0.785 1.00 95.38 281 ASP A CA 1
ATOM 2332 C C . ASP A 1 281 ? -18.622 1.194 -2.243 1.00 95.38 281 ASP A C 1
ATOM 23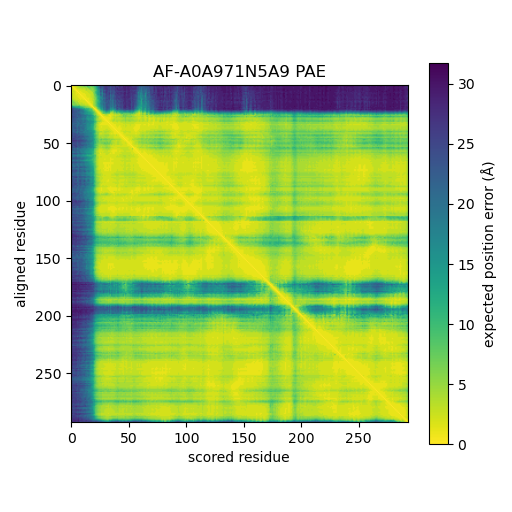34 O O . ASP A 1 281 ? -18.237 0.406 -3.103 1.00 95.38 281 ASP A O 1
ATOM 2338 N N . LYS A 1 282 ? -18.890 2.478 -2.521 1.00 94.69 282 LYS A N 1
ATOM 2339 C CA . LYS A 1 282 ? -18.692 3.051 -3.859 1.00 94.69 282 LYS A CA 1
ATOM 2340 C C . LYS A 1 282 ? -17.237 2.953 -4.311 1.00 94.69 282 LYS A C 1
ATOM 2342 O O . LYS A 1 282 ? -17.000 2.599 -5.461 1.00 94.69 282 LYS A O 1
ATOM 2347 N N . LYS A 1 283 ? -16.266 3.221 -3.426 1.00 94.00 283 LYS A N 1
ATOM 2348 C CA . LYS A 1 283 ? -14.840 3.071 -3.765 1.00 94.00 283 LYS A CA 1
ATOM 2349 C C . LYS A 1 283 ? -14.491 1.631 -4.090 1.00 94.00 283 LYS A C 1
ATOM 2351 O O . LYS A 1 283 ? -13.842 1.381 -5.095 1.00 94.00 283 LYS A O 1
ATOM 2356 N N . LEU A 1 284 ? -14.928 0.683 -3.269 1.00 95.19 284 LEU A N 1
ATOM 2357 C CA . LEU A 1 284 ? -14.598 -0.725 -3.478 1.00 95.19 284 LEU A CA 1
ATOM 2358 C C . LEU A 1 284 ? -15.275 -1.290 -4.724 1.00 95.19 284 LEU A C 1
ATOM 2360 O O . LEU A 1 284 ? -14.635 -2.027 -5.467 1.00 95.19 284 LEU A O 1
ATOM 2364 N N . ALA A 1 285 ? -16.514 -0.884 -5.004 1.00 95.25 285 ALA A N 1
ATOM 2365 C CA . ALA A 1 285 ? -17.189 -1.207 -6.256 1.00 95.25 285 ALA A CA 1
ATOM 2366 C C . ALA A 1 285 ? -16.459 -0.612 -7.471 1.00 95.25 285 ALA A C 1
ATOM 2368 O O . ALA A 1 285 ? -16.339 -1.276 -8.499 1.00 95.25 285 ALA A O 1
ATOM 2369 N N . PHE A 1 286 ? -15.931 0.612 -7.350 1.00 94.69 286 PHE A N 1
ATOM 2370 C CA . PHE A 1 286 ? -15.106 1.215 -8.395 1.00 94.69 286 PHE A CA 1
ATOM 2371 C C . PHE A 1 286 ? -13.830 0.400 -8.643 1.00 94.69 286 PHE A C 1
ATOM 2373 O O . PHE A 1 286 ? -13.550 0.057 -9.788 1.00 94.69 286 PHE A O 1
ATOM 2380 N N . ILE A 1 287 ? -13.083 0.045 -7.587 1.00 95.00 287 ILE A N 1
ATOM 2381 C CA . ILE A 1 287 ? -11.867 -0.774 -7.718 1.00 95.00 287 ILE A CA 1
ATOM 2382 C C . ILE A 1 287 ? -12.186 -2.126 -8.364 1.00 95.00 287 ILE A C 1
ATOM 2384 O O . ILE A 1 287 ? -11.495 -2.513 -9.304 1.00 95.00 287 ILE A O 1
ATOM 2388 N N . ALA A 1 288 ? -13.249 -2.808 -7.927 1.00 94.19 288 ALA A N 1
ATOM 2389 C CA . ALA A 1 288 ? -13.696 -4.055 -8.547 1.00 94.19 288 ALA A CA 1
ATOM 2390 C C . ALA A 1 288 ? -13.939 -3.874 -10.056 1.00 94.19 288 ALA A C 1
ATOM 2392 O O . ALA A 1 28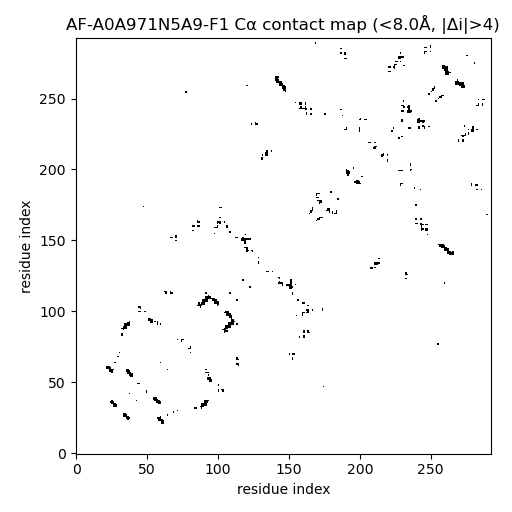8 ? -13.400 -4.618 -10.867 1.00 94.19 288 ALA A O 1
ATOM 2393 N N . GLY A 1 289 ? -14.652 -2.813 -10.451 1.00 91.94 289 GLY A N 1
ATOM 2394 C CA . GLY A 1 289 ? -14.931 -2.509 -11.857 1.00 91.94 289 GLY A CA 1
ATOM 2395 C C . GLY A 1 289 ? -13.709 -2.141 -12.711 1.00 91.94 289 GLY A C 1
ATOM 2396 O O . GLY A 1 289 ? -13.815 -2.183 -13.938 1.00 91.94 289 GLY A O 1
ATOM 2397 N N . VAL A 1 290 ? -12.583 -1.768 -12.093 1.00 90.12 290 VAL A N 1
ATOM 2398 C CA . VAL A 1 290 ? -11.298 -1.512 -12.769 1.00 90.12 290 VAL A CA 1
ATOM 2399 C C . VAL A 1 290 ? -10.470 -2.787 -12.893 1.00 90.12 290 VAL A C 1
ATOM 2401 O O . VAL A 1 290 ? -9.853 -3.009 -13.925 1.00 90.12 290 VAL A O 1
ATOM 2404 N N . VAL A 1 291 ? -10.439 -3.609 -11.845 1.00 87.00 291 VAL A N 1
ATOM 2405 C CA . VAL A 1 291 ? -9.562 -4.787 -11.755 1.00 87.00 291 VAL A CA 1
ATOM 2406 C C . VAL A 1 291 ? -10.162 -6.020 -12.437 1.00 87.00 291 VAL A C 1
ATOM 2408 O O . VAL A 1 291 ? -9.419 -6.879 -12.900 1.00 87.00 291 VAL A O 1
ATOM 2411 N N . GLU A 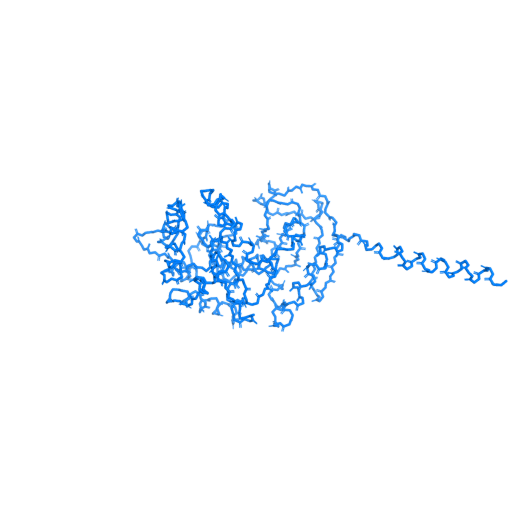1 292 ? -11.489 -6.141 -12.485 1.00 77.12 292 GLU A N 1
ATOM 2412 C CA . GLU A 1 292 ? -12.187 -7.332 -12.999 1.00 77.12 292 GLU A CA 1
ATOM 2413 C C . GLU A 1 292 ? -12.540 -7.255 -14.497 1.00 77.12 292 GLU A C 1
ATOM 2415 O O . GLU A 1 292 ? -13.266 -8.115 -15.001 1.00 77.12 292 GLU A O 1
ATOM 2420 N N . LYS A 1 293 ? -12.050 -6.234 -15.209 1.00 59.59 293 LYS A N 1
ATOM 2421 C CA . LYS A 1 293 ? -12.192 -6.080 -16.665 1.00 59.59 293 LYS A CA 1
ATOM 2422 C C . LYS A 1 293 ? -10.943 -6.547 -17.397 1.00 59.59 293 LYS A C 1
ATOM 2424 O O . LYS A 1 293 ? -11.126 -7.133 -18.487 1.00 59.59 293 LYS A O 1
#

Nearest PDB structures (foldseek):
  8vkk-assembly1_B  TM=1.912E-01  e=5.257E+00  Severe acute respiratory syndrome coronavirus 2

Secondary structure (DSSP, 8-state):
-HHHHHHHHHHHHHHHHHHTS---BSEEEETTEEEEE--TTT----HHHHTTB------B-HHHHHHHHHHHHHHHHTT-GGGGGGSSEEEEE-BSS-EEEGGGTEEEEEHHHHH---BHHHHHHHHHHHH-GGGGGGTTTEEEEEES--BHHHHHHHHHHHHHHHHHHH---TTS-----HHHHHHHHHH--TTTTSHHHHHHHHHHHT--SHHHHHHHHHHHHHH---SSGGGGG-HHHHHHHHHHHHHHHHHH--EEEEEETTEEEES-TT---HHHHHHHHHHHHHH--

pLDDT: mean 88.16, std 11.79, range [38.69, 98.38]

Solvent-accessible surface area (backbone atoms only — not comparable to full-atom values): 15865 Å² total; per-residue (Å²): 110,72,66,59,50,50,52,50,50,50,51,51,50,49,48,56,65,54,63,64,60,60,66,67,33,54,64,53,74,57,97,88,43,46,39,32,27,30,37,65,92,78,54,78,67,56,78,86,53,47,82,51,44,57,88,53,75,35,64,36,43,57,65,40,53,49,47,51,50,52,39,52,50,57,31,49,77,65,74,44,53,71,58,60,65,65,33,80,33,37,33,33,31,60,40,90,58,60,45,49,42,51,92,72,32,31,34,36,39,18,44,68,58,50,62,52,93,40,36,49,26,53,51,54,49,52,51,50,39,74,69,28,67,70,43,54,91,51,49,87,46,47,51,48,47,41,40,61,82,46,54,29,57,45,52,52,53,41,27,33,40,26,44,40,49,40,37,71,74,46,53,41,40,84,84,75,45,91,52,92,44,74,65,44,46,61,59,49,52,60,47,32,43,99,88,48,83,32,39,51,39,57,54,45,54,55,52,52,66,66,35,73,47,69,69,42,48,52,52,47,48,54,45,41,28,70,72,43,49,58,67,46,89,60,22,63,77,36,77,66,39,29,51,11,39,44,44,31,46,45,50,38,36,75,72,59,61,41,39,41,21,39,26,47,76,89,36,79,73,42,72,42,47,64,46,84,36,80,44,35,47,52,51,44,53,49,48,48,67,65,74,77,109

Sequence (293 aa):
MKEFIWIVILVVIFTILFSGCRQAQEVFSYQGIVFEGFDPLKHQPSEEFRRFIRPEKVVLSSREIKSLRRCVDLLKQKNLMHLLEYADRFVIVNSAYSFADKPQMVVYLDKEKVTLDFSISDDWKNKLLNSNLSLMEKSNQFAFKGTPELPNLLRIILHEVGHLVEYDQLKFNWKGKFIENELNKDFVNISWDQSNNWKDREGFSGKVQGIHSVEGLVTFFHWFKHESSFLSLSSSMGMNEDFAEAFVYYFLNGYYNYKISFVLDGTVLIDDLQTSNLLRDKKLAFIAGVVEK